Protein AF-A0A524NUH9-F1 (afdb_monomer)

Foldseek 3Di:
DDDDPPDPVVVVVVVVVVVVVVPPPDPPPDDDDDDDDPPPDDPQDPVNVVVVVVVVVVVVLADALLRLLVLLVVLVFADDPVLADDLVCLVVQQDLLSLLLVLLRLLSQLSNCLSNLNLVSNLSSLVSNCSSCVSNVLCVLPDPVLVVQCNVCSNPSVSNNVSSVVSLVSSLVSCVVVVVVVSSVSSRVSNVVSSLSVLVVRDDPVCLPPRPSNVNSD

Solvent-accessible surface area (backbone atoms only — not comparable to full-atom values): 12619 Å² total; per-residue (Å²): 137,86,79,82,81,81,73,55,73,70,57,57,53,51,52,54,56,60,58,54,64,71,71,70,75,72,83,78,74,77,90,74,91,72,94,68,85,83,73,91,80,70,87,72,50,73,66,60,48,48,51,51,53,46,52,49,49,54,60,72,69,49,70,50,56,64,56,46,47,53,47,42,56,74,70,67,50,77,89,60,76,85,72,45,82,62,61,84,50,54,85,74,44,78,49,61,69,49,19,29,25,46,28,15,29,29,51,37,44,23,51,48,28,36,75,66,71,32,47,72,57,24,54,50,25,51,54,40,25,49,53,24,30,48,70,63,75,48,38,84,45,57,50,69,66,58,54,50,50,46,63,74,31,50,90,36,50,71,61,37,54,51,51,52,51,52,45,54,53,45,34,52,50,47,29,52,76,68,74,30,53,69,53,48,51,38,17,50,51,21,17,50,52,41,38,51,52,44,54,62,72,60,53,55,87,92,56,60,82,88,32,71,58,57,67,64,78,98

Secondary structure (DSSP, 8-state):
--------HHHHHHHHHHHHHHTS---------------------HHHHHHHHHHHHHHHHSPPHHHHHHHHHHTTPPP-GGGSPPGGGGGG--SHHHHHHHHHHHHHHHHHHHHTT-HHHHHHHHHHHHHHHHTTT-GGGS-HHHHHHHHHTTT-HHHHHHHHHHHHHHHHHHHHHTT-HHHHHHHHHHHHHHHHHHHHHHS-TT--TT-TTHHHH-

Radius of gyration: 23.31 Å; Cα contacts (8 Å, |Δi|>4): 187; chains: 1; bounding box: 56×53×57 Å

pLDDT: mean 72.98, std 19.59, range [28.62, 98.38]

Mean predicted aligned error: 15.19 Å

Sequence (218 aa):
MNRNVLLPGKFFLLIFVMLGFILAGCNRGTKSKGSGEYEASGTVDAETQEQLNTAKRIFYSLPSPLETAMLIKNAGAEYNETLMNPTTNTSKYITSKSKALNLGIYSTDLSYASLFDQNQATLNYIDAAKQMADGLNILDAIDEATVTRLEEQINNRDAIIDIISETLMNSSSFLKENNMEGTASVILVGGWIEGLYIATNLVDENNLEGSKLVERIV

Structure (mmCIF, N/CA/C/O backbone):
data_AF-A0A524NUH9-F1
#
_entry.id   AF-A0A524NUH9-F1
#
loop_
_atom_site.group_PDB
_atom_site.id
_atom_site.type_symbol
_atom_site.label_atom_id
_atom_site.label_alt_id
_atom_site.label_comp_id
_atom_site.label_asym_id
_atom_site.label_entity_id
_atom_site.label_seq_id
_atom_site.pdbx_PDB_ins_code
_atom_site.Cartn_x
_atom_site.Cartn_y
_atom_site.Cartn_z
_atom_site.occupancy
_atom_site.B_iso_or_equiv
_atom_site.auth_seq_id
_atom_site.auth_comp_id
_atom_site.auth_asym_id
_atom_site.auth_atom_id
_atom_site.pdbx_PDB_model_num
ATOM 1 N N . MET A 1 1 ? -38.207 -37.471 -2.059 1.00 39.38 1 MET A N 1
ATOM 2 C CA . MET A 1 1 ? -39.208 -37.410 -3.147 1.00 39.38 1 MET A CA 1
ATOM 3 C C . MET A 1 1 ? -38.525 -36.785 -4.361 1.00 39.38 1 MET A C 1
ATOM 5 O O . MET A 1 1 ? -38.534 -35.572 -4.503 1.00 39.38 1 MET A O 1
ATOM 9 N N . ASN A 1 2 ? -37.829 -37.596 -5.165 1.00 41.81 2 ASN A N 1
ATOM 10 C CA . ASN A 1 2 ? -37.054 -37.120 -6.317 1.00 41.81 2 ASN A CA 1
ATOM 11 C C . ASN A 1 2 ? -37.988 -36.948 -7.516 1.00 41.81 2 ASN A C 1
ATOM 13 O O . ASN A 1 2 ? -38.482 -37.936 -8.059 1.00 41.81 2 ASN A O 1
ATOM 17 N N . ARG A 1 3 ? -38.250 -35.704 -7.927 1.00 46.34 3 ARG A N 1
ATOM 18 C CA . ARG A 1 3 ? -38.932 -35.424 -9.196 1.00 46.34 3 ARG A CA 1
ATOM 19 C C . ARG A 1 3 ? -37.870 -35.300 -10.280 1.00 46.34 3 ARG A C 1
ATOM 21 O O . ARG A 1 3 ? -37.223 -34.267 -10.403 1.00 46.34 3 ARG A O 1
ATOM 28 N N . ASN A 1 4 ? -37.703 -36.366 -11.056 1.00 48.38 4 ASN A N 1
ATOM 29 C CA . ASN A 1 4 ? -36.957 -36.324 -12.307 1.00 48.38 4 ASN A CA 1
ATOM 30 C C . ASN A 1 4 ? -37.697 -35.390 -13.272 1.00 48.38 4 ASN A C 1
ATOM 32 O O . ASN A 1 4 ? -38.780 -35.720 -13.758 1.00 48.38 4 ASN A O 1
ATOM 36 N N . VAL A 1 5 ? -37.135 -34.208 -13.521 1.00 58.91 5 VAL A N 1
ATOM 37 C CA . VAL A 1 5 ? -37.635 -33.285 -14.541 1.00 58.91 5 VAL A CA 1
ATOM 38 C C . VAL A 1 5 ? -37.110 -33.771 -15.891 1.00 58.91 5 VAL A C 1
ATOM 40 O O . VAL A 1 5 ? -35.983 -33.482 -16.280 1.00 58.91 5 VAL A O 1
ATOM 43 N N . LEU A 1 6 ? -37.923 -34.558 -16.595 1.00 56.12 6 LEU A N 1
ATOM 44 C CA . LEU A 1 6 ? -37.677 -34.928 -17.988 1.00 56.12 6 LEU A CA 1
ATOM 45 C C . LEU A 1 6 ? -37.999 -33.719 -18.874 1.00 56.12 6 LEU A C 1
ATOM 47 O O . LEU A 1 6 ? -39.149 -33.486 -19.241 1.00 56.12 6 LEU A O 1
ATOM 51 N N . LEU A 1 7 ? -36.975 -32.924 -19.185 1.00 60.41 7 LEU A N 1
ATOM 52 C CA . LEU A 1 7 ? -37.074 -31.854 -20.174 1.00 60.41 7 LEU A CA 1
ATOM 53 C C . LEU A 1 7 ? -37.243 -32.472 -21.576 1.00 60.41 7 LEU A C 1
ATOM 55 O O . LEU A 1 7 ? -36.473 -33.362 -21.946 1.00 60.41 7 LEU A O 1
ATOM 59 N N . PRO A 1 8 ? -38.235 -32.038 -22.376 1.00 64.44 8 PRO A N 1
ATOM 60 C CA . PRO A 1 8 ? -38.481 -32.603 -23.699 1.00 64.44 8 PRO A CA 1
ATOM 61 C C . PRO A 1 8 ? -37.291 -32.324 -24.625 1.00 64.44 8 PRO A C 1
ATOM 63 O O . PRO A 1 8 ? -36.698 -31.251 -24.561 1.00 64.44 8 PRO A O 1
ATOM 66 N N . GLY A 1 9 ? -36.968 -33.247 -25.540 1.00 59.97 9 GLY A N 1
ATOM 67 C CA . GLY A 1 9 ? -35.786 -33.150 -26.418 1.00 59.97 9 GLY A CA 1
ATOM 68 C C . GLY A 1 9 ? -35.677 -31.854 -27.242 1.00 59.97 9 GLY A C 1
ATOM 69 O O . GLY A 1 9 ? -34.580 -31.449 -27.616 1.00 59.97 9 GLY A O 1
ATOM 70 N N . LYS A 1 10 ? -36.791 -31.138 -27.451 1.00 57.72 10 LYS A N 1
ATOM 71 C CA . LYS A 1 10 ? -36.810 -29.800 -28.071 1.00 57.72 10 LYS A CA 1
ATOM 72 C C . LYS A 1 10 ? -36.178 -28.710 -27.191 1.00 57.72 10 LYS A C 1
ATOM 74 O O . LYS A 1 10 ? -35.606 -27.764 -27.720 1.00 57.72 10 LYS A O 1
ATOM 79 N N . PHE A 1 11 ? -36.244 -28.850 -25.867 1.00 63.53 11 PHE A N 1
ATOM 80 C CA . PHE A 1 11 ? -35.631 -27.929 -24.906 1.00 63.53 11 PHE A CA 1
ATOM 81 C C . PHE A 1 11 ? -34.109 -28.103 -24.850 1.00 63.53 11 PHE A C 1
ATOM 83 O O . PHE A 1 11 ? -33.374 -27.123 -24.780 1.00 63.53 11 PHE A O 1
ATOM 90 N N . PHE A 1 12 ? -33.630 -29.344 -24.985 1.00 62.34 12 PHE A N 1
ATOM 91 C CA . PHE A 1 12 ? -32.198 -29.632 -25.095 1.00 62.34 12 PHE A CA 1
ATOM 92 C C . PHE A 1 12 ? -31.604 -29.052 -26.389 1.00 62.34 12 PHE A C 1
ATOM 94 O O . PHE A 1 12 ? -30.508 -28.500 -26.381 1.00 62.34 12 PHE A O 1
ATOM 101 N N . LEU A 1 13 ? -32.371 -29.094 -27.485 1.00 64.94 13 LEU A N 1
ATOM 102 C CA . LEU A 1 13 ? -31.983 -28.507 -28.768 1.00 64.94 13 LEU A CA 1
ATOM 103 C C . LEU A 1 13 ? -31.928 -26.967 -28.717 1.00 64.94 13 LEU A C 1
ATOM 105 O O . LEU A 1 13 ? -31.022 -26.371 -29.289 1.00 64.94 13 LEU A O 1
ATOM 109 N N . LEU A 1 14 ? -32.830 -26.323 -27.968 1.00 65.81 14 LEU A N 1
ATOM 110 C CA . LEU A 1 14 ? -32.809 -24.872 -27.729 1.00 65.81 14 LEU A CA 1
ATOM 111 C C . LEU A 1 14 ? -31.612 -24.422 -26.873 1.00 65.81 14 LEU A C 1
ATOM 113 O O . LEU A 1 14 ? -30.983 -23.416 -27.196 1.00 65.81 14 LEU A O 1
ATOM 117 N N . ILE A 1 15 ? -31.250 -25.185 -25.836 1.00 67.75 15 ILE A N 1
ATOM 118 C CA . ILE A 1 15 ? -30.061 -24.905 -25.012 1.00 67.75 15 ILE A CA 1
ATOM 119 C C . ILE A 1 15 ? -28.776 -25.062 -25.837 1.00 67.75 15 ILE A C 1
ATOM 121 O O . ILE A 1 15 ? -27.875 -24.233 -25.729 1.00 67.75 15 ILE A O 1
ATOM 125 N N . PHE A 1 16 ? -28.700 -26.072 -26.708 1.00 66.38 16 PHE A N 1
ATOM 126 C CA . PHE A 1 16 ? -27.520 -26.306 -27.547 1.00 66.38 16 PHE A CA 1
ATOM 127 C C . PHE A 1 16 ? -27.321 -25.211 -28.611 1.00 66.38 16 PHE A C 1
ATOM 129 O O . PHE A 1 16 ? -26.191 -24.815 -28.891 1.00 66.38 16 PHE A O 1
ATOM 136 N N . VAL A 1 17 ? -28.414 -24.661 -29.157 1.00 69.88 17 VAL A N 1
ATOM 137 C CA . VAL A 1 17 ? -28.367 -23.521 -30.091 1.00 69.88 17 VAL A CA 1
ATOM 138 C C . VAL A 1 17 ? -27.974 -22.225 -29.372 1.00 69.88 17 VAL A C 1
ATOM 140 O O . VAL A 1 17 ? -27.179 -21.455 -29.908 1.00 69.88 17 VAL A O 1
ATOM 143 N N . MET A 1 18 ? -28.451 -21.999 -28.142 1.00 63.88 18 MET A N 1
ATOM 144 C CA . MET A 1 18 ? -28.085 -20.815 -27.351 1.00 63.88 18 MET A CA 1
ATOM 145 C C . MET A 1 18 ? -26.612 -20.849 -26.895 1.00 63.88 18 MET A C 1
ATOM 147 O O . MET A 1 18 ? -25.944 -19.816 -26.912 1.00 63.88 18 MET A O 1
ATOM 151 N N . LEU A 1 19 ? -26.067 -22.029 -26.572 1.00 64.69 19 LEU A N 1
ATOM 152 C CA . LEU A 1 19 ? -24.655 -22.194 -26.194 1.00 64.69 19 LEU A CA 1
ATOM 153 C C . LEU A 1 19 ? -23.692 -22.028 -27.389 1.00 64.69 19 LEU A C 1
ATOM 155 O O . LEU A 1 19 ? -22.551 -21.603 -27.210 1.00 64.69 19 LEU A O 1
ATOM 159 N N . GLY A 1 20 ? -24.157 -22.305 -28.614 1.00 62.75 20 GLY A N 1
ATOM 160 C CA . GLY A 1 20 ? -23.378 -22.131 -29.846 1.00 62.75 20 GLY A CA 1
ATOM 161 C C . GLY A 1 20 ? -23.087 -20.669 -30.206 1.00 62.75 20 GLY A C 1
ATOM 162 O O . GLY A 1 20 ? -22.032 -20.379 -30.768 1.00 62.75 20 GLY A O 1
ATOM 163 N N . PHE A 1 21 ? -23.962 -19.731 -29.827 1.00 59.44 21 PHE A N 1
ATOM 164 C CA . PHE A 1 21 ? -23.753 -18.299 -30.085 1.00 59.44 21 PHE A CA 1
ATOM 165 C C . PHE A 1 21 ? -22.684 -17.660 -29.185 1.00 59.44 21 PHE A C 1
ATOM 167 O O . PHE A 1 21 ? -22.093 -16.653 -29.566 1.00 59.44 21 PHE A O 1
ATOM 174 N N . ILE A 1 22 ? -22.374 -18.263 -28.032 1.00 61.12 22 ILE A N 1
ATOM 175 C CA . ILE A 1 22 ? -21.388 -17.727 -27.076 1.00 61.12 22 ILE A CA 1
ATOM 176 C C . ILE A 1 22 ? -19.943 -18.040 -27.525 1.00 61.12 22 ILE A C 1
ATOM 178 O O . ILE A 1 22 ? -19.008 -17.337 -27.151 1.00 61.12 22 ILE A O 1
ATOM 182 N N . LEU A 1 23 ? -19.743 -19.036 -28.399 1.00 53.44 23 LEU A N 1
ATOM 183 C CA . LEU A 1 23 ? -18.414 -19.451 -28.878 1.00 53.44 23 LEU A CA 1
ATOM 184 C C . LEU A 1 23 ? -18.000 -18.836 -30.231 1.00 53.44 23 LEU A C 1
ATOM 186 O O . LEU A 1 23 ? -16.877 -19.058 -30.681 1.00 53.44 23 LEU A O 1
ATOM 190 N N . ALA A 1 24 ? -18.856 -18.026 -30.866 1.00 54.09 24 ALA A N 1
ATOM 191 C CA . ALA A 1 24 ? -18.555 -17.355 -32.139 1.00 54.09 24 ALA A CA 1
ATOM 192 C C . ALA A 1 24 ? -17.918 -15.952 -31.985 1.00 54.09 24 ALA A C 1
ATOM 194 O O . ALA A 1 24 ? -17.649 -15.284 -32.980 1.00 54.09 24 ALA A O 1
ATOM 195 N N . GLY A 1 25 ? -17.635 -15.504 -30.757 1.00 47.56 25 GLY A N 1
ATOM 196 C CA . GLY A 1 25 ? -17.069 -14.180 -30.455 1.00 47.56 25 GLY A CA 1
ATOM 197 C C . GLY A 1 25 ? -15.537 -14.092 -30.434 1.00 47.56 25 GLY A C 1
ATOM 198 O O . GLY A 1 25 ? -14.994 -13.209 -29.778 1.00 47.56 25 GLY A O 1
ATOM 199 N N . CYS A 1 26 ? -14.816 -14.998 -31.100 1.00 48.38 26 CYS A N 1
ATOM 200 C CA . CYS A 1 26 ? -13.355 -14.929 -31.211 1.00 48.38 26 CYS A CA 1
ATOM 201 C C . CYS A 1 26 ? -12.965 -14.276 -32.546 1.00 48.38 26 CYS A C 1
ATOM 203 O O . CYS A 1 26 ? -12.797 -14.951 -33.562 1.00 48.38 26 CYS A O 1
ATOM 205 N N . ASN A 1 27 ? -12.820 -12.947 -32.547 1.00 44.56 27 ASN A N 1
ATOM 206 C CA . ASN A 1 27 ? -12.248 -12.210 -33.673 1.00 44.56 27 ASN A CA 1
ATOM 207 C C . ASN A 1 27 ? -10.742 -12.509 -33.754 1.00 44.56 27 ASN A C 1
ATOM 209 O O . ASN A 1 27 ? -9.914 -11.869 -33.104 1.00 44.56 27 ASN A O 1
ATOM 213 N N . ARG A 1 28 ? -10.380 -13.542 -34.517 1.00 41.06 28 ARG A N 1
ATOM 214 C CA . ARG A 1 28 ? -8.990 -13.916 -34.780 1.00 41.06 28 ARG A CA 1
ATOM 215 C C . ARG A 1 28 ? -8.441 -13.004 -35.879 1.00 41.06 28 ARG A C 1
ATOM 217 O O . ARG A 1 28 ? -8.388 -13.385 -37.044 1.00 41.06 28 ARG A O 1
ATOM 224 N N . GLY A 1 29 ? -8.055 -11.793 -35.481 1.00 38.28 29 GLY A N 1
ATOM 225 C CA . GLY A 1 29 ? -7.324 -10.852 -36.324 1.00 38.28 29 GLY A CA 1
ATOM 226 C C . GLY A 1 29 ? -6.019 -11.471 -36.831 1.00 38.28 29 GLY A C 1
ATOM 227 O O . GLY A 1 29 ? -5.244 -12.067 -36.080 1.00 38.28 29 GLY A O 1
ATOM 228 N N . THR A 1 30 ? -5.822 -11.374 -38.137 1.00 33.91 30 THR A N 1
ATOM 229 C CA . THR A 1 30 ? -4.702 -11.905 -38.911 1.00 33.91 30 THR A CA 1
ATOM 230 C C . THR A 1 30 ? -3.356 -11.469 -38.324 1.00 33.91 30 THR A C 1
ATOM 232 O O . THR A 1 30 ? -3.129 -10.285 -38.085 1.00 33.91 30 THR A O 1
ATOM 235 N N . LYS A 1 31 ? -2.429 -12.417 -38.128 1.00 39.38 31 LYS A N 1
ATOM 236 C CA . LYS A 1 31 ? -1.032 -12.108 -37.786 1.00 39.38 31 LYS A CA 1
ATOM 237 C C . LYS A 1 31 ? -0.384 -11.335 -38.939 1.00 39.38 31 LYS A C 1
ATOM 239 O O . LYS A 1 31 ? -0.006 -11.942 -39.938 1.00 39.38 31 LYS A O 1
ATOM 244 N N . SER A 1 32 ? -0.208 -10.027 -38.772 1.00 29.05 32 SER A N 1
ATOM 245 C CA . SER A 1 32 ? 0.786 -9.254 -39.515 1.00 29.05 32 SER A CA 1
ATOM 246 C C . SER A 1 32 ? 2.103 -9.289 -38.739 1.00 29.05 32 SER A C 1
ATOM 248 O O . SER A 1 32 ? 2.149 -8.943 -37.559 1.00 29.05 32 SER A O 1
ATOM 250 N N . LYS A 1 33 ? 3.171 -9.764 -39.385 1.00 38.38 33 LYS A N 1
ATOM 251 C CA . LYS A 1 33 ? 4.541 -9.543 -38.919 1.00 38.38 33 LYS A CA 1
ATOM 252 C C . LYS A 1 33 ? 4.897 -8.091 -39.234 1.00 38.38 33 LYS A C 1
ATOM 254 O O . LYS A 1 33 ? 4.975 -7.735 -40.403 1.00 38.38 33 LYS A O 1
ATOM 259 N N . GLY A 1 34 ? 5.163 -7.303 -38.202 1.00 28.62 34 GLY A N 1
ATOM 260 C CA . GLY A 1 34 ? 5.719 -5.962 -38.323 1.00 28.62 34 GLY A CA 1
ATOM 261 C C . GLY A 1 34 ? 6.294 -5.532 -36.984 1.00 28.62 34 GLY A C 1
ATOM 262 O O . GLY A 1 34 ? 5.556 -5.152 -36.084 1.00 28.62 34 GLY A O 1
ATOM 263 N N . SER A 1 35 ? 7.610 -5.654 -36.843 1.00 42.09 35 SER A N 1
ATOM 264 C CA . SER A 1 35 ? 8.392 -4.878 -35.888 1.00 42.09 35 SER A CA 1
ATOM 265 C C . SER A 1 35 ? 8.281 -3.407 -36.287 1.00 42.09 35 SER A C 1
ATOM 267 O O . SER A 1 35 ? 8.762 -3.033 -37.356 1.00 42.09 35 SER A O 1
ATOM 269 N N . GLY A 1 36 ? 7.629 -2.604 -35.457 1.00 29.34 36 GLY A N 1
ATOM 270 C CA . GLY A 1 36 ? 7.565 -1.157 -35.594 1.00 29.34 36 GLY A CA 1
ATOM 271 C C . GLY A 1 36 ? 7.436 -0.553 -34.205 1.00 29.34 36 GLY A C 1
ATOM 272 O O . GLY A 1 36 ? 6.590 -0.993 -33.426 1.00 29.34 36 GLY A O 1
ATOM 273 N N . GLU A 1 37 ? 8.319 0.389 -33.891 1.00 32.75 37 GLU A N 1
ATOM 274 C CA . GLU A 1 37 ? 8.156 1.331 -32.788 1.00 32.75 37 GLU A CA 1
ATOM 275 C C . GLU A 1 37 ? 6.737 1.898 -32.802 1.00 32.75 37 GLU A C 1
ATOM 277 O O . GLU A 1 37 ? 6.274 2.430 -33.812 1.00 32.75 37 GLU A O 1
ATOM 282 N N . TYR A 1 38 ? 6.042 1.786 -31.673 1.00 31.30 38 TYR A N 1
ATOM 283 C CA . TYR A 1 38 ? 4.854 2.588 -31.433 1.00 31.30 38 TYR A CA 1
ATOM 284 C C . TYR A 1 38 ? 5.328 3.975 -31.001 1.00 31.30 38 TYR A C 1
ATOM 286 O O . TYR A 1 38 ? 5.420 4.264 -29.810 1.00 31.30 38 TYR A O 1
ATOM 294 N N . GLU A 1 39 ? 5.643 4.836 -31.966 1.00 35.47 39 GLU A N 1
ATOM 295 C CA . GLU A 1 39 ? 5.555 6.270 -31.716 1.00 35.47 39 GLU A CA 1
ATOM 296 C C . GLU A 1 39 ? 4.076 6.603 -31.503 1.00 35.47 39 GLU A C 1
ATOM 298 O O . GLU A 1 39 ? 3.250 6.502 -32.414 1.00 35.47 39 GLU A O 1
ATOM 303 N N . ALA A 1 40 ? 3.728 6.991 -30.278 1.00 41.00 40 ALA A N 1
ATOM 304 C CA . ALA A 1 40 ? 2.451 7.616 -29.978 1.00 41.00 40 ALA A CA 1
ATOM 305 C C . ALA A 1 40 ? 2.431 9.031 -30.582 1.00 41.00 40 ALA A C 1
ATOM 307 O O . ALA A 1 40 ? 2.576 10.031 -29.886 1.00 41.00 40 ALA A O 1
ATOM 308 N N . SER A 1 41 ? 2.260 9.108 -31.899 1.00 48.06 41 SER A N 1
ATOM 309 C CA . SER A 1 41 ? 1.890 10.329 -32.607 1.00 48.06 41 SER A CA 1
ATOM 310 C C . SER A 1 41 ? 0.554 10.085 -33.297 1.00 48.06 41 SER A C 1
ATOM 312 O O . SER A 1 41 ? 0.462 9.655 -34.444 1.00 48.06 41 SER A O 1
ATOM 314 N N . GLY A 1 42 ? -0.511 10.304 -32.534 1.00 40.03 42 GLY A N 1
ATOM 315 C CA . GLY A 1 42 ? -1.880 10.358 -33.017 1.00 40.03 42 GLY A CA 1
ATOM 316 C C . GLY A 1 42 ? -2.613 11.375 -32.164 1.00 40.03 42 GLY A C 1
ATOM 317 O O . GLY A 1 42 ? -2.608 11.269 -30.939 1.00 40.03 42 GLY A O 1
ATOM 318 N N . THR A 1 43 ? -3.189 12.397 -32.792 1.00 50.72 43 THR A N 1
ATOM 319 C CA . THR A 1 43 ? -4.046 13.364 -32.106 1.00 50.72 43 THR A CA 1
ATOM 320 C C . THR A 1 43 ? -5.173 12.601 -31.422 1.00 50.72 43 THR A C 1
ATOM 322 O O . THR A 1 43 ? -6.000 11.994 -32.102 1.00 50.72 43 THR A O 1
ATOM 325 N N . VAL A 1 44 ? -5.168 12.606 -30.089 1.00 51.53 44 VAL A N 1
ATOM 326 C CA . VAL A 1 44 ? -6.257 12.078 -29.267 1.00 51.53 44 VAL A CA 1
ATOM 327 C C . VAL A 1 44 ? -7.525 12.817 -29.689 1.00 51.53 44 VAL A C 1
ATOM 329 O O . VAL A 1 44 ? -7.540 14.050 -29.714 1.00 51.53 44 VAL A O 1
ATOM 332 N N . ASP A 1 45 ? -8.553 12.085 -30.114 1.00 70.88 45 ASP A N 1
ATOM 333 C CA . ASP A 1 45 ? -9.812 12.707 -30.508 1.00 70.88 45 ASP A CA 1
ATOM 334 C C . ASP A 1 45 ? -10.436 13.450 -29.309 1.00 70.88 45 ASP A C 1
ATOM 336 O O . ASP A 1 45 ? -10.139 13.170 -28.143 1.00 70.88 45 ASP A O 1
ATOM 340 N N . ALA A 1 46 ? -11.275 14.446 -29.595 1.00 64.56 46 ALA A N 1
ATOM 341 C CA . ALA A 1 46 ? -11.824 15.325 -28.566 1.00 64.56 46 ALA A CA 1
ATOM 342 C C . ALA A 1 46 ? -12.645 14.570 -27.501 1.00 64.56 46 ALA A C 1
ATOM 344 O O . ALA A 1 46 ? -12.658 14.991 -26.346 1.00 64.56 46 ALA A O 1
ATOM 345 N N . GLU A 1 47 ? -13.267 13.446 -27.865 1.00 61.66 47 GLU A N 1
ATOM 346 C CA . GLU A 1 47 ? -14.081 12.615 -26.974 1.00 61.66 47 GLU A CA 1
ATOM 347 C C . GLU A 1 47 ? -13.190 11.822 -26.006 1.00 61.66 47 GLU A C 1
ATOM 349 O O . GLU A 1 47 ? -13.401 11.844 -24.793 1.00 61.66 47 GLU A O 1
ATOM 354 N N . THR A 1 48 ? -12.111 11.220 -26.506 1.00 58.00 48 THR A N 1
ATOM 355 C CA . THR A 1 48 ? -11.093 10.540 -25.696 1.00 58.00 48 THR A CA 1
ATOM 356 C C . THR A 1 48 ? -10.354 11.531 -24.786 1.00 58.00 48 THR A C 1
ATOM 358 O O . THR A 1 48 ? -10.079 11.234 -23.620 1.00 58.00 48 THR A O 1
ATOM 361 N N . GLN A 1 49 ? -10.077 12.749 -25.263 1.00 50.81 49 GLN A N 1
ATOM 362 C CA . GLN A 1 49 ? -9.464 13.813 -24.461 1.00 50.81 49 GLN A CA 1
ATOM 363 C C . GLN A 1 49 ? -10.404 14.287 -23.335 1.00 50.81 49 GLN A C 1
ATOM 365 O O . GLN A 1 49 ? -9.956 14.530 -22.210 1.00 50.81 49 GLN A O 1
ATOM 370 N N . GLU A 1 50 ? -11.705 14.393 -23.608 1.00 57.75 50 GLU A N 1
ATOM 371 C CA . GLU A 1 50 ? -12.734 14.734 -22.622 1.00 57.75 50 GLU A CA 1
ATOM 372 C C . GLU A 1 50 ? -12.914 13.628 -21.574 1.00 57.75 50 GLU A C 1
ATOM 374 O O . GLU A 1 50 ? -12.979 13.922 -20.375 1.00 57.75 50 GLU A O 1
ATOM 379 N N . GLN A 1 51 ? -12.907 12.359 -21.990 1.00 45.00 51 GLN A N 1
ATOM 380 C CA . GLN A 1 51 ? -12.941 11.205 -21.087 1.00 45.00 51 GLN A CA 1
ATOM 381 C C . GLN A 1 51 ? -11.707 11.165 -20.177 1.00 45.00 51 GLN A C 1
ATOM 383 O O . GLN A 1 51 ? -11.848 11.002 -18.964 1.00 45.00 51 GLN A O 1
ATOM 388 N N . LEU A 1 52 ? -10.508 11.414 -20.714 1.00 44.41 52 LEU A N 1
ATOM 389 C CA . LEU A 1 52 ? -9.274 11.510 -19.924 1.00 44.41 52 LEU A CA 1
ATOM 390 C C . LEU A 1 52 ? -9.299 12.693 -18.947 1.00 44.41 52 LEU A C 1
ATOM 392 O O . LEU A 1 52 ? -8.862 12.562 -17.805 1.00 44.41 52 LEU A O 1
ATOM 396 N N . ASN A 1 53 ? -9.825 13.848 -19.358 1.00 45.41 53 ASN A N 1
ATOM 397 C CA . ASN A 1 53 ? -9.957 15.022 -18.489 1.00 45.41 53 ASN A CA 1
ATOM 398 C C . ASN A 1 53 ? -11.029 14.833 -17.404 1.00 45.41 53 ASN A C 1
ATOM 400 O O . ASN A 1 53 ? -10.912 15.381 -16.307 1.00 45.41 53 ASN A O 1
ATOM 404 N N . THR A 1 54 ? -12.067 14.051 -17.688 1.00 42.25 54 THR A N 1
ATOM 405 C CA . THR A 1 54 ? -13.100 13.669 -16.719 1.00 42.25 54 THR A CA 1
ATOM 406 C C . THR A 1 54 ? -12.561 12.648 -15.728 1.00 42.25 54 THR A C 1
ATOM 408 O O . THR A 1 54 ? -12.701 12.859 -14.528 1.00 42.25 54 THR A O 1
ATOM 411 N N . ALA A 1 55 ? -11.834 11.631 -16.197 1.00 37.72 55 ALA A N 1
ATOM 412 C CA . ALA A 1 55 ? -11.114 10.697 -15.338 1.00 37.72 55 ALA A CA 1
ATOM 413 C C . ALA A 1 55 ? -10.113 11.427 -14.431 1.00 37.72 55 ALA A C 1
ATOM 415 O O . ALA A 1 55 ? -10.095 11.177 -13.233 1.00 37.72 55 ALA A O 1
ATOM 416 N N . LYS A 1 56 ? -9.357 12.400 -14.962 1.00 33.91 56 LYS A N 1
ATOM 417 C CA . LYS A 1 56 ? -8.471 13.270 -14.168 1.00 33.91 56 LYS A CA 1
ATOM 418 C C . LYS A 1 56 ? -9.232 14.092 -13.130 1.00 33.91 56 LYS A C 1
ATOM 420 O O . LYS A 1 56 ? -8.778 14.184 -12.000 1.00 33.91 56 LYS A O 1
ATOM 425 N N . ARG A 1 57 ? -10.376 14.692 -13.479 1.00 37.16 57 ARG A N 1
ATOM 426 C CA . ARG A 1 57 ? -11.190 15.452 -12.513 1.00 37.16 57 ARG A CA 1
ATOM 427 C C . ARG A 1 57 ? -11.726 14.571 -11.396 1.00 37.16 57 ARG A C 1
ATOM 429 O O . ARG A 1 57 ? -11.565 14.959 -10.250 1.00 37.16 57 ARG A O 1
ATOM 436 N N . ILE A 1 58 ? -12.287 13.408 -11.733 1.00 41.19 58 ILE A N 1
ATOM 437 C CA . ILE A 1 58 ? -12.733 12.405 -10.758 1.00 41.19 58 ILE A CA 1
ATOM 438 C C . ILE A 1 58 ? -11.553 12.043 -9.854 1.00 41.19 58 ILE A C 1
ATOM 440 O O . ILE A 1 58 ? -11.642 12.189 -8.641 1.00 41.19 58 ILE A O 1
ATOM 444 N N . PHE A 1 59 ? -10.413 11.709 -10.457 1.00 36.69 59 PHE A N 1
ATOM 445 C CA . PHE A 1 59 ? -9.177 11.358 -9.771 1.00 36.69 59 PHE A CA 1
ATOM 446 C C . PHE A 1 59 ? -8.667 12.443 -8.801 1.00 36.69 59 PHE A C 1
AT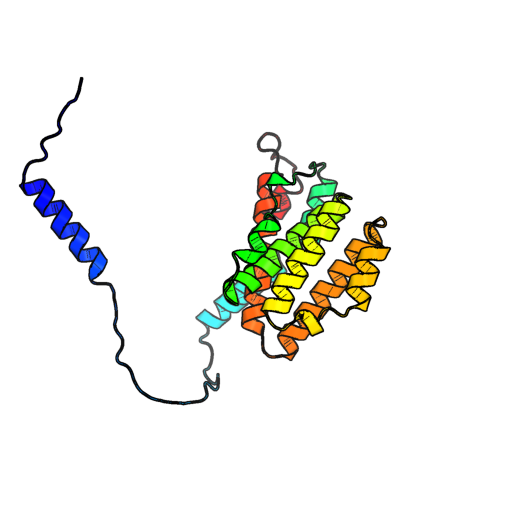OM 448 O O . PHE A 1 59 ? -8.277 12.122 -7.685 1.00 36.69 59 PHE A O 1
ATOM 455 N N . TYR A 1 60 ? -8.719 13.724 -9.182 1.00 36.16 60 TYR A N 1
ATOM 456 C CA . TYR A 1 60 ? -8.318 14.852 -8.325 1.00 36.16 60 TYR A CA 1
ATOM 457 C C . TYR A 1 60 ? -9.387 15.293 -7.312 1.00 36.16 60 TYR A C 1
ATOM 459 O O . TYR A 1 60 ? -9.075 16.066 -6.409 1.00 36.16 60 TYR A O 1
ATOM 467 N N . SER A 1 61 ? -10.639 14.856 -7.463 1.00 39.28 61 SER A N 1
ATOM 468 C CA . SER A 1 61 ? -11.725 15.149 -6.514 1.00 39.28 61 SER A CA 1
ATOM 469 C C . SER A 1 61 ? -11.842 14.134 -5.378 1.00 39.28 61 SER A C 1
ATOM 471 O O . SER A 1 61 ? -12.583 14.371 -4.427 1.00 39.28 61 SER A O 1
ATOM 473 N N . LEU A 1 62 ? -11.120 13.020 -5.470 1.00 48.75 62 LEU A N 1
ATOM 474 C CA . LEU A 1 62 ? -11.163 11.962 -4.474 1.00 48.75 62 LEU A CA 1
ATOM 475 C C . LEU A 1 62 ? -10.139 12.242 -3.373 1.00 48.75 62 LEU A C 1
ATOM 477 O O . LEU A 1 62 ? -8.991 12.558 -3.695 1.00 48.75 62 LEU A O 1
ATOM 481 N N . PRO A 1 63 ? -10.518 12.123 -2.087 1.00 47.56 63 PRO A N 1
ATOM 482 C CA . PRO A 1 63 ? -9.540 12.159 -1.012 1.00 47.56 63 PRO A CA 1
ATOM 483 C C . PRO A 1 63 ? -8.514 11.047 -1.242 1.00 47.56 63 PRO A C 1
ATOM 485 O O . PRO A 1 63 ? -8.863 9.931 -1.639 1.00 47.56 63 PRO A O 1
ATOM 488 N N . SER A 1 64 ? -7.239 11.345 -1.007 1.00 56.38 64 SER A N 1
ATOM 489 C CA . SER A 1 64 ? -6.189 10.328 -1.089 1.00 56.38 64 SER A CA 1
ATOM 490 C C . SER A 1 64 ? -6.513 9.142 -0.159 1.00 56.38 64 SER A C 1
ATOM 492 O O . SER A 1 64 ? -7.229 9.314 0.836 1.00 56.38 64 SER A O 1
ATOM 494 N N . PRO A 1 65 ? -5.998 7.927 -0.429 1.00 52.19 65 PRO A N 1
ATOM 495 C CA . PRO A 1 65 ? -6.199 6.777 0.459 1.00 52.19 65 PRO A CA 1
ATOM 496 C C . PRO A 1 65 ? -5.832 7.082 1.921 1.00 52.19 65 PRO A C 1
ATOM 498 O O . PRO A 1 65 ? -6.534 6.667 2.841 1.00 52.19 65 PRO A O 1
ATOM 501 N N . LEU A 1 66 ? -4.802 7.909 2.129 1.00 52.84 66 LEU A N 1
ATOM 502 C CA . LEU A 1 66 ? -4.405 8.397 3.446 1.00 52.84 66 LEU A CA 1
ATOM 503 C C . LEU A 1 66 ? -5.435 9.355 4.069 1.00 52.84 66 LEU A C 1
ATOM 505 O O . LEU A 1 66 ? -5.805 9.181 5.227 1.00 52.84 66 LEU A O 1
ATOM 509 N N . GLU A 1 67 ? -5.929 10.348 3.324 1.00 55.44 67 GLU A N 1
ATOM 510 C CA . GLU A 1 67 ? -6.977 11.262 3.808 1.00 55.44 67 GLU A CA 1
ATOM 511 C C . GLU A 1 67 ? -8.269 10.522 4.149 1.00 55.44 67 GLU A C 1
ATOM 513 O O . GLU A 1 67 ? -8.897 10.807 5.169 1.00 55.44 67 GLU A O 1
ATOM 518 N N . THR A 1 68 ? -8.635 9.535 3.335 1.00 58.53 68 THR A N 1
ATOM 519 C CA . THR A 1 68 ? -9.793 8.671 3.582 1.00 58.53 68 THR A CA 1
ATOM 520 C C . THR A 1 68 ? -9.608 7.895 4.882 1.00 58.53 68 THR A C 1
ATOM 522 O O . THR A 1 68 ? -10.483 7.903 5.745 1.00 58.53 68 THR A O 1
ATOM 525 N N . ALA A 1 69 ? -8.435 7.303 5.091 1.00 54.84 69 ALA A N 1
ATOM 526 C CA . ALA A 1 69 ? -8.146 6.545 6.297 1.00 54.84 69 ALA A CA 1
ATOM 527 C C . ALA A 1 69 ? -8.043 7.430 7.565 1.00 54.84 69 ALA A C 1
ATOM 529 O O . ALA A 1 69 ? -8.488 7.020 8.640 1.00 54.84 69 ALA A O 1
ATOM 530 N N . MET A 1 70 ? -7.579 8.682 7.456 1.00 59.12 70 MET A N 1
ATOM 531 C CA . MET A 1 70 ? -7.661 9.661 8.554 1.00 59.12 70 MET A CA 1
ATOM 532 C C . MET A 1 70 ? -9.110 10.021 8.909 1.00 59.12 70 MET A C 1
ATOM 534 O O . MET A 1 70 ? -9.451 10.145 10.087 1.00 59.12 70 MET A O 1
ATOM 538 N N . LEU A 1 71 ? -9.981 10.178 7.910 1.00 61.50 71 LEU A N 1
ATOM 539 C CA . LEU A 1 71 ? -11.408 10.426 8.134 1.00 61.50 71 LEU A CA 1
ATOM 540 C C . LEU A 1 71 ? -12.092 9.228 8.804 1.00 61.50 71 LEU A C 1
ATOM 542 O O . LEU A 1 71 ? -12.933 9.436 9.675 1.00 61.50 71 LEU A O 1
ATOM 546 N N . ILE A 1 72 ? -11.685 8.003 8.455 1.00 59.44 72 ILE A N 1
ATOM 547 C CA . ILE A 1 72 ? -12.177 6.746 9.045 1.00 59.44 72 ILE A CA 1
ATOM 548 C C . ILE A 1 72 ? -11.864 6.690 10.537 1.00 59.44 72 ILE A C 1
ATOM 550 O O . ILE A 1 72 ? -12.771 6.492 11.348 1.00 59.44 72 ILE A O 1
ATOM 554 N N . LYS A 1 73 ? -10.613 6.964 10.920 1.00 61.56 73 LYS A N 1
ATOM 555 C CA . LYS A 1 73 ? -10.226 7.038 12.335 1.00 61.56 73 LYS A CA 1
ATOM 556 C C . LYS A 1 73 ? -11.008 8.124 13.080 1.00 61.56 73 LYS A C 1
ATOM 558 O O . LYS A 1 73 ? -11.513 7.894 14.175 1.00 61.56 73 LYS A O 1
ATOM 563 N N . ASN A 1 74 ? -11.158 9.299 12.470 1.00 63.00 74 ASN A N 1
ATOM 564 C CA . ASN A 1 74 ? -11.865 10.431 13.076 1.00 63.00 74 ASN A CA 1
ATOM 565 C C . ASN A 1 74 ? -13.386 10.223 13.191 1.00 63.00 74 ASN A C 1
ATOM 567 O O . ASN A 1 74 ? -14.029 10.910 13.984 1.00 63.00 74 ASN A O 1
ATOM 571 N N . ALA A 1 75 ? -13.960 9.299 12.417 1.00 62.03 75 ALA A N 1
ATOM 572 C CA . ALA A 1 75 ? -15.362 8.898 12.505 1.00 62.03 75 ALA A CA 1
ATOM 573 C C . ALA A 1 75 ? -15.627 7.861 13.614 1.00 62.03 75 ALA A C 1
ATOM 575 O O . ALA A 1 75 ? -16.781 7.511 13.846 1.00 62.03 75 ALA A O 1
ATOM 576 N N . GLY A 1 76 ? -14.586 7.398 14.319 1.00 61.84 76 GLY A N 1
ATOM 577 C CA . GLY A 1 76 ? -14.708 6.425 15.405 1.00 61.84 76 GLY A CA 1
ATOM 578 C C . GLY A 1 76 ? -14.817 4.973 14.939 1.00 61.84 76 GLY A C 1
ATOM 579 O O . GLY A 1 76 ? -15.212 4.125 15.732 1.00 61.84 76 GLY A O 1
ATOM 580 N N . ALA A 1 77 ? -14.476 4.681 13.679 1.00 71.12 77 ALA A N 1
ATOM 581 C CA . ALA A 1 77 ? -14.389 3.307 13.198 1.00 71.12 77 ALA A CA 1
ATOM 582 C C . ALA A 1 77 ? -13.312 2.535 13.975 1.00 71.12 77 ALA A C 1
ATOM 584 O O . ALA A 1 77 ? -12.271 3.095 14.317 1.00 71.12 77 ALA A O 1
ATOM 585 N N . GLU A 1 78 ? -13.550 1.251 14.235 1.00 80.69 78 GLU A N 1
ATOM 586 C CA . GLU A 1 78 ? -12.560 0.356 14.839 1.00 80.69 78 GLU A CA 1
ATOM 587 C C . GLU A 1 78 ? -11.702 -0.319 13.760 1.00 80.69 78 GLU A C 1
ATOM 589 O O . GLU A 1 78 ? -12.116 -0.486 12.610 1.00 80.69 78 GLU A O 1
ATOM 594 N N . TYR A 1 79 ? -10.481 -0.707 14.132 1.00 86.00 79 TYR A N 1
ATOM 595 C CA . TYR A 1 79 ? -9.603 -1.460 13.244 1.00 86.00 79 TYR A CA 1
ATOM 596 C C . TYR A 1 79 ? -10.172 -2.855 12.973 1.00 86.00 79 TYR A C 1
ATOM 598 O O . TYR A 1 79 ? -10.515 -3.577 13.910 1.00 86.00 79 TYR A O 1
ATOM 606 N N . ASN A 1 80 ? -10.210 -3.259 11.704 1.00 89.75 80 ASN A N 1
ATOM 607 C CA . ASN A 1 80 ? -10.637 -4.593 11.309 1.00 89.75 80 ASN A CA 1
ATOM 608 C C . ASN A 1 80 ? -9.660 -5.213 10.301 1.00 89.75 80 ASN A C 1
ATOM 610 O O . ASN A 1 80 ? -9.703 -4.924 9.107 1.00 89.75 80 ASN A O 1
ATOM 614 N N . GLU A 1 81 ? -8.816 -6.128 10.780 1.00 91.81 81 GLU A N 1
ATOM 615 C CA . GLU A 1 81 ? -7.839 -6.850 9.953 1.00 91.81 81 GLU A CA 1
ATOM 616 C C . GLU A 1 81 ? -8.476 -7.724 8.861 1.00 91.81 81 GLU A C 1
ATOM 618 O O . GLU A 1 81 ? -7.839 -8.019 7.853 1.00 91.81 81 GLU A O 1
ATOM 623 N N . THR A 1 82 ? -9.738 -8.138 9.030 1.00 94.25 82 THR A N 1
ATOM 624 C CA . THR A 1 82 ? -10.425 -9.013 8.063 1.00 94.25 82 THR A CA 1
ATOM 625 C C . THR A 1 82 ? -10.803 -8.287 6.773 1.00 94.25 82 THR A C 1
ATOM 627 O O . THR A 1 82 ? -11.087 -8.938 5.767 1.00 94.25 82 THR A O 1
ATOM 630 N N . LEU A 1 83 ? -10.780 -6.951 6.795 1.00 92.06 83 LEU A N 1
ATOM 631 C CA . LEU A 1 83 ? -10.993 -6.100 5.627 1.00 92.06 83 LEU A CA 1
ATOM 632 C C . LEU A 1 83 ? -9.726 -5.904 4.795 1.00 92.06 83 LEU A C 1
ATOM 634 O O . LEU A 1 83 ? -9.785 -5.218 3.790 1.00 92.06 83 LEU A O 1
ATOM 638 N N . MET A 1 84 ? -8.594 -6.464 5.205 1.00 95.25 84 MET A N 1
ATOM 639 C CA . MET A 1 84 ? -7.320 -6.227 4.539 1.00 95.25 84 MET A CA 1
ATOM 640 C C . MET A 1 84 ? -6.929 -7.419 3.670 1.00 95.25 84 MET A C 1
ATOM 642 O O . MET A 1 84 ? -7.298 -8.564 3.960 1.00 95.25 84 MET A O 1
ATOM 646 N N . ASN A 1 85 ? -6.132 -7.190 2.628 1.00 97.81 85 ASN A N 1
ATOM 647 C CA . ASN A 1 85 ? -5.619 -8.272 1.792 1.00 97.81 85 ASN A CA 1
ATOM 648 C C . ASN A 1 85 ? -4.571 -9.087 2.569 1.00 97.81 85 ASN A C 1
ATOM 650 O O . ASN A 1 85 ? -3.514 -8.560 2.905 1.00 97.81 85 ASN A O 1
ATOM 654 N N . PRO A 1 86 ? -4.763 -10.397 2.811 1.00 98.19 86 PRO A N 1
ATOM 655 C CA . PRO A 1 86 ? -3.774 -11.181 3.542 1.00 98.19 86 PRO A CA 1
ATOM 656 C C . PRO A 1 86 ? -2.383 -11.112 2.899 1.00 98.19 86 PRO A C 1
ATOM 658 O O . PRO A 1 86 ? -2.216 -11.387 1.707 1.00 98.19 86 PRO A O 1
ATOM 661 N N . THR A 1 87 ? -1.349 -10.821 3.690 1.00 97.94 87 THR A N 1
ATOM 662 C CA . THR A 1 87 ? 0.044 -10.758 3.200 1.00 97.94 87 THR A CA 1
ATOM 663 C C . THR A 1 87 ? 0.546 -12.107 2.680 1.00 97.94 87 THR A C 1
ATOM 665 O O . THR A 1 87 ? 1.413 -12.168 1.816 1.00 97.94 87 THR A O 1
ATOM 668 N N . THR A 1 88 ? -0.065 -13.216 3.102 1.00 97.69 88 THR A N 1
ATOM 669 C CA . THR A 1 88 ? 0.198 -14.555 2.548 1.00 97.69 88 THR A CA 1
ATOM 670 C C . THR A 1 88 ? -0.198 -14.692 1.070 1.00 97.69 88 THR A C 1
ATOM 672 O O . THR A 1 88 ? 0.250 -15.624 0.393 1.00 97.69 88 THR A O 1
ATOM 675 N N . ASN A 1 89 ? -1.001 -13.765 0.533 1.00 98.38 89 ASN A N 1
ATOM 676 C CA . ASN A 1 89 ? -1.367 -13.734 -0.879 1.00 98.38 89 ASN A CA 1
ATOM 677 C C . ASN A 1 89 ? -0.254 -13.207 -1.796 1.00 98.38 89 ASN A C 1
ATOM 679 O O . ASN A 1 89 ? -0.391 -13.390 -3.004 1.00 98.38 89 ASN A O 1
ATOM 683 N N . THR A 1 90 ? 0.844 -12.627 -1.290 1.00 97.81 90 THR A N 1
ATOM 684 C CA . THR A 1 90 ? 1.918 -12.061 -2.138 1.00 97.81 90 THR A CA 1
ATOM 685 C C . THR A 1 90 ? 2.420 -13.062 -3.181 1.00 97.81 90 THR A C 1
ATOM 687 O O . THR A 1 90 ? 2.540 -12.738 -4.361 1.00 97.81 90 THR A O 1
ATOM 690 N N . SER A 1 91 ? 2.599 -14.322 -2.774 1.00 96.94 91 SER A N 1
ATOM 691 C CA . SER A 1 91 ? 3.018 -15.435 -3.639 1.00 96.94 91 SER A CA 1
ATOM 692 C C . SER A 1 91 ? 2.039 -15.773 -4.774 1.00 96.94 91 SER A C 1
ATOM 694 O O . SER A 1 91 ? 2.425 -16.415 -5.749 1.00 96.94 91 SER A O 1
ATOM 696 N N . LYS A 1 92 ? 0.775 -15.341 -4.680 1.00 97.94 92 LYS A N 1
ATOM 697 C CA . LYS A 1 92 ? -0.257 -15.553 -5.707 1.00 97.94 92 LYS A CA 1
ATOM 698 C C . LYS A 1 92 ? -0.178 -14.512 -6.829 1.00 97.94 92 LYS A C 1
ATOM 700 O O . LYS A 1 92 ? -0.728 -14.737 -7.909 1.00 97.94 92 LYS A O 1
ATOM 705 N N . TYR A 1 93 ? 0.501 -13.385 -6.611 1.00 97.81 93 TYR A N 1
ATOM 706 C CA . TYR A 1 93 ? 0.578 -12.281 -7.568 1.00 97.81 93 TYR A CA 1
ATOM 707 C C . TYR A 1 93 ? 1.824 -12.399 -8.450 1.00 97.81 93 TYR A C 1
ATOM 709 O O . TYR A 1 93 ? 2.894 -11.874 -8.158 1.0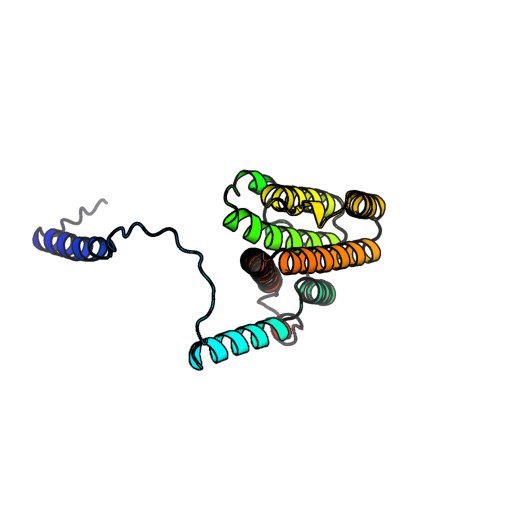0 97.81 93 TYR A O 1
ATOM 717 N N . ILE A 1 94 ? 1.674 -13.097 -9.577 1.00 96.19 94 ILE A N 1
ATOM 718 C CA . ILE A 1 94 ? 2.812 -13.466 -10.434 1.00 96.19 94 ILE A CA 1
ATOM 719 C C . ILE A 1 94 ? 3.092 -12.438 -11.537 1.00 96.19 94 ILE A C 1
ATOM 721 O O . ILE A 1 94 ? 4.245 -12.117 -11.817 1.00 96.19 94 ILE A O 1
ATOM 725 N N . THR A 1 95 ? 2.050 -11.918 -12.184 1.00 97.38 95 THR A N 1
ATOM 726 C CA . THR A 1 95 ? 2.194 -11.023 -13.346 1.00 97.38 95 THR A CA 1
ATOM 727 C C . THR A 1 95 ? 2.502 -9.588 -12.925 1.00 97.38 95 THR A C 1
ATOM 729 O O . THR A 1 95 ? 2.048 -9.151 -11.869 1.00 97.38 95 THR A O 1
ATOM 732 N N . SER A 1 96 ? 3.170 -8.807 -13.780 1.00 95.62 96 SER A N 1
ATOM 733 C CA . SER A 1 96 ? 3.411 -7.379 -13.516 1.00 95.62 96 SER A CA 1
ATOM 734 C C . SER A 1 96 ? 2.110 -6.620 -13.251 1.00 95.62 96 SER A C 1
ATOM 736 O O . SER A 1 96 ? 2.037 -5.836 -12.317 1.00 95.62 96 SER A O 1
ATOM 738 N N . LYS A 1 97 ? 1.033 -6.919 -13.991 1.00 96.19 97 LYS A N 1
ATOM 739 C CA . LYS A 1 97 ? -0.279 -6.304 -13.747 1.00 96.19 97 LYS A CA 1
ATOM 740 C C . LYS A 1 97 ? -0.829 -6.643 -12.358 1.00 96.19 97 LYS A C 1
ATOM 742 O O . LYS A 1 97 ? -1.287 -5.747 -11.659 1.00 96.19 97 LYS A O 1
ATOM 747 N N . SER A 1 98 ? -0.793 -7.917 -11.953 1.00 98.00 98 SER A N 1
ATOM 748 C CA . SER A 1 98 ? -1.273 -8.321 -10.623 1.00 98.00 98 SER A CA 1
ATOM 749 C C . SER A 1 98 ? -0.409 -7.752 -9.503 1.00 98.00 98 SER A C 1
ATOM 751 O O . SER A 1 98 ? -0.959 -7.360 -8.483 1.00 98.00 98 SER A O 1
ATOM 753 N N . LYS A 1 99 ? 0.912 -7.665 -9.691 1.00 97.88 99 LYS A N 1
ATOM 754 C CA . LYS A 1 99 ? 1.816 -7.057 -8.708 1.00 97.88 99 LYS A CA 1
ATOM 755 C C . LYS A 1 99 ? 1.592 -5.557 -8.5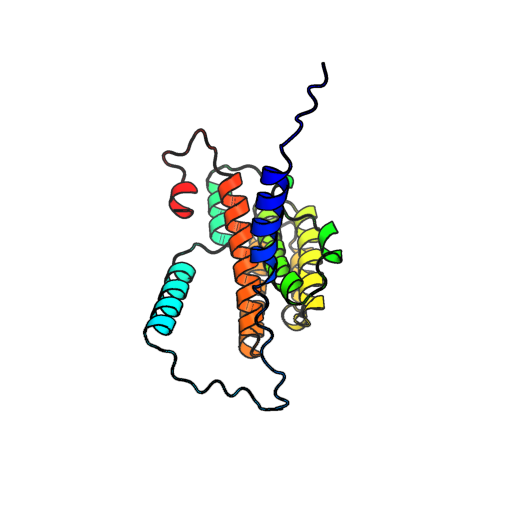85 1.00 97.88 99 LYS A C 1
ATOM 757 O O . LYS A 1 99 ? 1.493 -5.070 -7.475 1.00 97.88 99 LYS A O 1
ATOM 762 N N . ALA A 1 100 ? 1.438 -4.847 -9.702 1.00 96.06 100 ALA A N 1
ATOM 763 C CA . ALA A 1 100 ? 1.120 -3.422 -9.709 1.00 96.06 100 ALA A CA 1
ATOM 764 C C . ALA A 1 100 ? -0.190 -3.152 -8.963 1.00 96.06 100 ALA A C 1
ATOM 766 O O . ALA A 1 100 ? -0.220 -2.339 -8.047 1.00 96.06 100 ALA A O 1
ATOM 767 N N . LEU A 1 101 ? -1.249 -3.897 -9.288 1.00 97.75 101 LEU A N 1
ATOM 768 C CA . LEU A 1 101 ? -2.542 -3.734 -8.627 1.00 97.75 101 LEU A CA 1
ATOM 769 C C . LEU A 1 101 ? -2.429 -3.994 -7.117 1.00 97.75 101 LEU A C 1
ATOM 771 O O . LEU A 1 101 ? -2.924 -3.208 -6.316 1.00 97.75 101 LEU A O 1
ATOM 775 N N . ASN A 1 102 ? -1.741 -5.071 -6.731 1.00 98.25 102 ASN A N 1
ATOM 776 C CA . ASN A 1 102 ? -1.602 -5.437 -5.324 1.00 98.25 102 ASN A CA 1
ATOM 777 C C . ASN A 1 102 ? -0.577 -4.600 -4.563 1.00 98.25 102 ASN A C 1
ATOM 779 O O . ASN A 1 102 ? -0.685 -4.514 -3.350 1.00 98.25 102 ASN A O 1
ATOM 783 N N . LEU A 1 103 ? 0.366 -3.942 -5.237 1.00 95.56 103 LEU A N 1
ATOM 784 C CA . LEU A 1 103 ? 1.200 -2.925 -4.609 1.00 95.56 103 LEU A CA 1
ATOM 785 C C . LEU A 1 103 ? 0.320 -1.775 -4.113 1.00 95.56 103 LEU A C 1
ATOM 787 O O . LEU A 1 103 ? 0.434 -1.398 -2.959 1.00 95.56 103 LEU A O 1
ATOM 791 N N . GLY A 1 104 ? -0.620 -1.296 -4.933 1.00 91.50 104 GLY A N 1
ATOM 792 C CA . GLY A 1 104 ? -1.590 -0.284 -4.507 1.00 91.50 104 GLY A CA 1
ATOM 793 C C . GLY A 1 104 ? -2.459 -0.721 -3.326 1.00 91.50 104 GLY A C 1
ATOM 794 O O . GLY A 1 104 ? -2.626 0.034 -2.367 1.00 91.50 104 GLY A O 1
ATOM 795 N N . ILE A 1 105 ? -2.975 -1.953 -3.386 1.00 96.38 105 ILE A N 1
ATOM 796 C CA . ILE A 1 105 ? -3.764 -2.565 -2.305 1.00 96.38 105 ILE A CA 1
ATOM 797 C C . ILE A 1 105 ? -2.934 -2.630 -1.016 1.00 96.38 105 ILE A C 1
ATOM 799 O O . ILE A 1 105 ? -3.312 -2.037 -0.011 1.00 96.38 105 ILE A O 1
ATOM 803 N N . TYR A 1 106 ? -1.748 -3.243 -1.063 1.00 95.88 106 TYR A N 1
ATOM 804 C CA . TYR A 1 106 ? -0.884 -3.382 0.109 1.00 95.88 106 TYR A CA 1
ATOM 805 C C . TYR A 1 106 ? -0.365 -2.047 0.646 1.00 95.88 106 TYR A C 1
ATOM 807 O O . TYR A 1 106 ? -0.176 -1.922 1.851 1.00 95.88 106 TYR A O 1
ATOM 815 N N . SER A 1 107 ? -0.168 -1.034 -0.200 1.00 90.62 107 SER A N 1
ATOM 816 C CA . SER A 1 107 ? 0.131 0.328 0.255 1.00 90.62 107 SER A CA 1
ATOM 817 C C . SER A 1 107 ? -1.028 0.944 1.038 1.00 90.62 107 SER A C 1
ATOM 819 O O . SER A 1 107 ? -0.796 1.656 2.011 1.00 90.62 107 SER A O 1
ATOM 821 N N . THR A 1 108 ? -2.269 0.656 0.647 1.00 89.44 108 THR A N 1
ATOM 822 C CA . THR A 1 108 ? -3.462 1.147 1.352 1.00 89.44 108 THR A CA 1
ATOM 823 C C . THR A 1 108 ? -3.660 0.417 2.674 1.00 89.44 108 THR A C 1
ATOM 825 O O . THR A 1 108 ? -3.853 1.060 3.704 1.00 89.44 108 THR A O 1
ATOM 828 N N . ASP A 1 109 ? -3.510 -0.906 2.666 1.00 93.25 109 ASP A N 1
ATOM 829 C CA . ASP A 1 109 ? -3.504 -1.746 3.864 1.00 93.25 109 ASP A CA 1
ATOM 830 C C . ASP A 1 109 ? -2.415 -1.321 4.861 1.00 93.25 109 ASP A C 1
ATOM 832 O O . ASP A 1 109 ? -2.668 -1.201 6.061 1.00 93.25 109 ASP A O 1
ATOM 836 N N . LEU A 1 110 ? -1.211 -1.024 4.364 1.00 90.94 110 LEU A N 1
ATOM 837 C CA . LEU A 1 110 ? -0.115 -0.478 5.159 1.00 90.94 110 LEU A CA 1
ATOM 838 C C . LEU A 1 110 ? -0.522 0.830 5.850 1.00 90.94 110 LEU A C 1
ATOM 840 O O . LEU A 1 110 ? -0.363 0.962 7.065 1.00 90.94 110 LEU A O 1
ATOM 844 N N . SER A 1 111 ? -1.06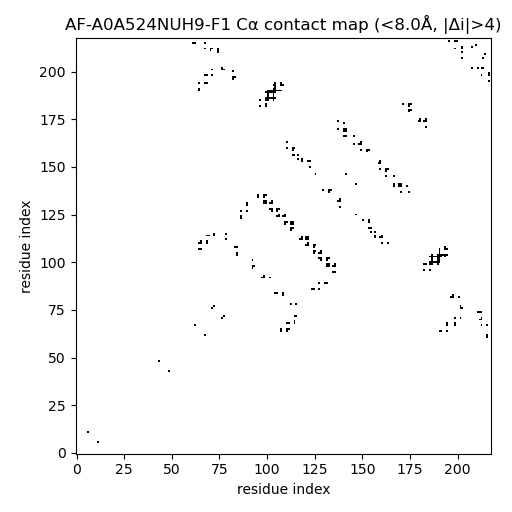6 1.789 5.094 1.00 85.50 111 SER A N 1
ATOM 845 C CA . SER A 1 111 ? -1.545 3.057 5.652 1.00 85.50 111 SER A CA 1
ATOM 846 C C . SER A 1 111 ? -2.670 2.850 6.668 1.00 85.50 111 SER A C 1
ATOM 848 O O . SER A 1 111 ? -2.673 3.509 7.707 1.00 85.50 111 SER A O 1
ATOM 850 N N . TYR A 1 112 ? -3.595 1.923 6.413 1.00 86.88 112 TYR A N 1
ATOM 851 C CA . TYR A 1 112 ? -4.689 1.599 7.327 1.00 86.88 112 TYR A CA 1
ATOM 852 C C . TYR A 1 112 ? -4.170 1.005 8.645 1.00 86.88 112 TYR A C 1
ATOM 854 O O . TYR A 1 112 ? -4.483 1.528 9.714 1.00 86.88 112 TYR A O 1
ATOM 862 N N . ALA A 1 113 ? -3.308 -0.015 8.595 1.00 89.25 113 ALA A N 1
ATOM 863 C CA . ALA A 1 113 ? -2.685 -0.592 9.789 1.00 89.25 113 ALA A CA 1
ATOM 864 C C . ALA A 1 113 ? -1.891 0.449 10.596 1.00 89.25 113 ALA A C 1
ATOM 866 O O . ALA A 1 113 ? -2.038 0.524 11.818 1.00 89.25 113 ALA A O 1
ATOM 867 N N . SER A 1 114 ? -1.097 1.280 9.915 1.00 84.88 114 SER A N 1
ATOM 868 C CA . SER A 1 114 ? -0.316 2.344 10.551 1.00 84.88 114 SER A CA 1
ATOM 869 C C . SER A 1 114 ? -1.215 3.348 11.272 1.00 84.88 114 SER A C 1
ATOM 871 O O . SER A 1 114 ? -0.987 3.659 12.442 1.00 84.88 114 SER A O 1
ATOM 873 N N . LEU A 1 115 ? -2.278 3.816 10.613 1.00 82.44 115 LEU A N 1
ATOM 874 C CA . LEU A 1 115 ? -3.211 4.779 11.192 1.00 82.44 115 LEU A CA 1
ATOM 875 C C . LEU A 1 115 ? -3.884 4.264 12.458 1.00 82.44 115 LEU A C 1
ATOM 877 O O . LEU A 1 115 ? -4.182 5.065 13.341 1.00 82.44 115 LEU A O 1
ATOM 881 N N . PHE A 1 116 ? -4.102 2.957 12.565 1.00 84.31 116 PHE A N 1
ATOM 882 C CA . PHE A 1 116 ? -4.707 2.306 13.725 1.00 84.31 116 PHE A CA 1
ATOM 883 C C . PHE A 1 116 ? -3.690 1.768 14.737 1.00 84.31 116 PHE A C 1
ATOM 885 O O . PHE A 1 116 ? -4.056 0.974 15.607 1.00 84.31 116 PHE A O 1
ATOM 892 N N . ASP A 1 117 ? -2.436 2.219 14.650 1.00 85.88 117 ASP A N 1
ATOM 893 C CA . ASP A 1 117 ? -1.375 1.892 15.604 1.00 85.88 117 ASP A CA 1
ATOM 894 C C . ASP A 1 117 ? -1.090 0.361 15.660 1.00 85.88 117 ASP A C 1
ATOM 896 O O . ASP A 1 117 ? -0.732 -0.199 16.697 1.00 85.88 117 ASP A O 1
ATOM 900 N N . GLN A 1 118 ? -1.268 -0.345 14.528 1.00 90.94 118 GLN A N 1
ATOM 901 C CA . GLN A 1 118 ? -1.082 -1.798 14.399 1.00 90.94 118 GLN A CA 1
ATOM 902 C C . GLN A 1 118 ? 0.330 -2.136 13.908 1.00 90.94 118 GLN A C 1
ATOM 904 O O . GLN A 1 118 ? 0.555 -2.437 12.732 1.00 90.94 118 GLN A O 1
ATOM 909 N N . ASN A 1 119 ? 1.305 -2.096 14.815 1.00 90.94 119 ASN A N 1
ATOM 910 C CA . ASN A 1 119 ? 2.734 -2.171 14.477 1.00 90.94 119 ASN A CA 1
ATOM 911 C C . ASN A 1 119 ? 3.125 -3.460 13.734 1.00 90.94 119 ASN A C 1
ATOM 913 O O . ASN A 1 119 ? 3.790 -3.401 12.704 1.00 90.94 119 ASN A O 1
ATOM 917 N N . GLN A 1 120 ? 2.684 -4.631 14.209 1.00 93.06 120 GLN A N 1
ATOM 918 C CA . GLN A 1 120 ? 3.026 -5.900 13.553 1.00 93.06 120 GLN A CA 1
ATOM 919 C C . GLN A 1 120 ? 2.393 -6.014 12.162 1.00 93.06 120 GLN A C 1
ATOM 921 O O . GLN A 1 120 ? 3.041 -6.478 11.227 1.00 93.06 120 GLN A O 1
ATOM 926 N N . ALA A 1 121 ? 1.139 -5.578 12.016 1.00 94.19 121 ALA A N 1
ATOM 927 C CA . ALA A 1 121 ? 0.474 -5.546 10.720 1.00 94.19 121 ALA A CA 1
ATOM 928 C C . ALA A 1 121 ? 1.214 -4.596 9.767 1.00 94.19 121 ALA A C 1
ATOM 930 O O . ALA A 1 121 ? 1.513 -4.974 8.640 1.00 94.19 121 ALA A O 1
ATOM 931 N N . THR A 1 122 ? 1.604 -3.417 10.252 1.00 90.81 122 THR A N 1
ATOM 932 C CA . THR A 1 122 ? 2.376 -2.419 9.497 1.00 90.81 122 THR A CA 1
ATOM 933 C C . THR A 1 122 ? 3.679 -3.017 8.956 1.00 90.81 122 THR A C 1
ATOM 935 O O . THR A 1 122 ? 3.921 -2.941 7.755 1.00 90.81 122 THR A O 1
ATOM 938 N N . LEU A 1 123 ? 4.470 -3.705 9.789 1.00 91.69 123 LEU A N 1
ATOM 939 C CA . LEU A 1 123 ? 5.688 -4.402 9.342 1.00 91.69 123 LEU A CA 1
ATOM 940 C C . LEU A 1 123 ? 5.394 -5.461 8.270 1.00 91.69 123 LEU A C 1
ATOM 942 O O . LEU A 1 123 ? 6.054 -5.503 7.232 1.00 91.69 123 LEU A O 1
ATOM 946 N N . ASN A 1 124 ? 4.357 -6.274 8.476 1.00 95.38 124 ASN A N 1
ATOM 947 C CA . ASN A 1 124 ? 3.975 -7.302 7.509 1.00 95.38 124 ASN A CA 1
ATOM 948 C C . ASN A 1 124 ? 3.586 -6.693 6.147 1.00 95.38 124 ASN A C 1
ATOM 950 O O . ASN A 1 124 ? 3.900 -7.268 5.102 1.00 95.38 124 ASN A O 1
ATOM 954 N N . TYR A 1 125 ? 2.904 -5.542 6.142 1.00 94.50 125 TYR A N 1
ATOM 955 C CA . TYR A 1 125 ? 2.500 -4.857 4.912 1.00 94.50 125 TYR A CA 1
ATOM 956 C C . TYR A 1 125 ? 3.641 -4.084 4.243 1.00 94.50 125 TYR A C 1
ATOM 958 O O . TYR A 1 125 ? 3.657 -4.012 3.014 1.00 94.50 125 TYR A O 1
ATOM 966 N N . ILE A 1 126 ? 4.633 -3.597 5.000 1.00 91.00 126 ILE A N 1
ATOM 967 C CA . ILE A 1 126 ? 5.897 -3.091 4.435 1.00 91.00 126 ILE A CA 1
ATOM 968 C C . ILE A 1 126 ? 6.556 -4.190 3.600 1.00 91.00 126 ILE A C 1
ATOM 970 O O . ILE A 1 126 ? 6.880 -3.974 2.431 1.00 91.00 126 ILE A O 1
ATOM 974 N N . ASP A 1 127 ? 6.695 -5.393 4.156 1.00 92.81 127 ASP A N 1
ATOM 975 C CA . ASP A 1 127 ? 7.311 -6.511 3.441 1.00 92.81 127 ASP A CA 1
ATOM 976 C C . ASP A 1 127 ? 6.479 -6.985 2.244 1.00 92.81 127 ASP A C 1
ATOM 978 O O . ASP A 1 127 ? 7.038 -7.298 1.188 1.00 92.81 127 ASP A O 1
ATOM 982 N N . ALA A 1 128 ? 5.148 -6.999 2.361 1.00 96.00 128 ALA A N 1
ATOM 983 C CA . ALA A 1 128 ? 4.268 -7.334 1.244 1.00 96.00 128 ALA A CA 1
ATOM 984 C C . ALA A 1 128 ? 4.393 -6.323 0.091 1.00 96.00 128 ALA A C 1
ATOM 986 O O . ALA A 1 128 ? 4.534 -6.724 -1.069 1.00 96.00 128 ALA A O 1
ATOM 987 N N . ALA A 1 129 ? 4.406 -5.022 0.398 1.00 93.12 129 ALA A N 1
ATOM 988 C CA . ALA A 1 129 ? 4.603 -3.964 -0.588 1.00 93.12 129 ALA A CA 1
ATOM 989 C C . ALA A 1 129 ? 5.995 -4.050 -1.236 1.00 93.12 129 ALA A C 1
ATOM 991 O O . ALA A 1 129 ? 6.098 -4.007 -2.464 1.00 93.12 129 ALA A O 1
ATOM 992 N N . LYS A 1 130 ? 7.053 -4.280 -0.443 1.00 91.44 130 LYS A N 1
ATOM 993 C CA . LYS A 1 130 ? 8.424 -4.494 -0.944 1.00 91.44 130 LYS A CA 1
ATOM 994 C C . LYS A 1 130 ? 8.497 -5.657 -1.927 1.00 91.44 130 LYS A C 1
ATOM 996 O O . LYS A 1 130 ? 9.069 -5.499 -2.999 1.00 91.44 130 LYS A O 1
ATOM 1001 N N . GLN A 1 131 ? 7.868 -6.795 -1.625 1.00 94.06 131 GLN A N 1
ATOM 1002 C CA . GLN A 1 131 ? 7.827 -7.940 -2.546 1.00 94.06 131 GLN A CA 1
ATOM 1003 C C . GLN A 1 131 ? 7.131 -7.603 -3.874 1.00 94.06 131 GLN A C 1
ATOM 1005 O O . GLN A 1 131 ? 7.550 -8.078 -4.934 1.00 94.06 131 GLN A O 1
ATOM 1010 N N . MET A 1 132 ? 6.065 -6.793 -3.847 1.00 95.81 132 MET A N 1
ATOM 1011 C CA . MET A 1 132 ? 5.406 -6.355 -5.081 1.00 95.81 132 MET A CA 1
ATOM 1012 C C . MET A 1 132 ? 6.289 -5.389 -5.879 1.00 95.81 132 MET A C 1
ATOM 1014 O O . MET A 1 132 ? 6.401 -5.556 -7.094 1.00 95.81 132 MET A O 1
ATOM 1018 N N . ALA A 1 133 ? 6.931 -4.424 -5.213 1.00 92.06 133 ALA A N 1
ATOM 1019 C CA . ALA A 1 133 ? 7.832 -3.444 -5.824 1.00 92.06 133 ALA A CA 1
ATOM 1020 C C . ALA A 1 133 ? 9.083 -4.098 -6.437 1.00 92.06 133 ALA A C 1
ATOM 1022 O O . ALA A 1 133 ? 9.424 -3.829 -7.590 1.00 92.06 133 ALA A O 1
ATOM 1023 N N . ASP A 1 134 ? 9.711 -5.024 -5.715 1.00 92.69 134 ASP A N 1
ATOM 1024 C CA . ASP A 1 134 ? 10.816 -5.848 -6.214 1.00 92.69 134 ASP A CA 1
ATOM 1025 C C . ASP A 1 134 ? 10.388 -6.644 -7.450 1.00 92.69 134 ASP A C 1
ATOM 1027 O O . ASP A 1 134 ? 10.993 -6.571 -8.517 1.00 92.69 134 ASP A O 1
ATOM 1031 N N . GLY A 1 135 ? 9.226 -7.296 -7.378 1.00 92.50 135 GLY A N 1
ATOM 1032 C CA . GLY A 1 135 ? 8.678 -8.044 -8.501 1.00 92.50 135 GLY A CA 1
ATOM 1033 C C . GLY A 1 135 ? 8.262 -7.204 -9.720 1.00 92.50 135 GLY A C 1
ATOM 1034 O O . GLY A 1 135 ? 7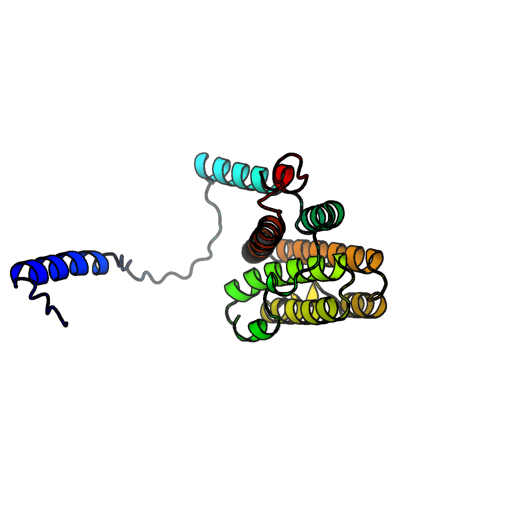.913 -7.801 -10.747 1.00 92.50 135 GLY A O 1
ATOM 1035 N N . LEU A 1 136 ? 8.265 -5.873 -9.607 1.00 92.44 136 LEU A N 1
ATOM 1036 C CA . LEU A 1 136 ? 8.059 -4.895 -10.679 1.00 92.44 136 LEU A CA 1
ATOM 1037 C C . LEU A 1 136 ? 9.372 -4.246 -11.149 1.00 92.44 136 LEU A C 1
ATOM 1039 O O . LEU A 1 136 ? 9.338 -3.501 -12.127 1.00 92.44 136 LEU A O 1
ATOM 1043 N N . ASN A 1 137 ? 10.502 -4.552 -10.502 1.00 90.00 137 ASN A N 1
ATOM 1044 C CA . ASN A 1 137 ? 11.807 -3.907 -10.676 1.00 90.00 137 ASN A CA 1
ATOM 1045 C C . ASN A 1 137 ? 11.774 -2.397 -10.395 1.00 90.00 137 ASN A C 1
ATOM 1047 O O . ASN A 1 137 ? 12.372 -1.612 -11.126 1.00 90.00 137 ASN A O 1
ATOM 1051 N N . ILE A 1 138 ? 11.036 -1.988 -9.361 1.00 88.31 138 ILE A N 1
ATOM 1052 C CA . ILE A 1 138 ? 10.920 -0.578 -8.947 1.00 88.31 138 ILE A CA 1
ATOM 1053 C C . ILE A 1 138 ? 11.378 -0.374 -7.503 1.00 88.31 138 ILE A C 1
ATOM 1055 O O . ILE A 1 138 ? 11.088 0.657 -6.904 1.00 88.31 138 ILE A O 1
ATOM 1059 N N . LEU A 1 139 ? 12.076 -1.364 -6.934 1.00 83.88 139 LEU A N 1
ATOM 1060 C CA . LEU A 1 139 ? 12.573 -1.299 -5.563 1.00 83.88 139 LEU A CA 1
ATOM 1061 C C . LEU A 1 139 ? 13.588 -0.166 -5.380 1.00 83.88 139 LEU A C 1
ATOM 1063 O O . LEU A 1 139 ? 13.630 0.407 -4.307 1.00 83.88 139 LEU A O 1
ATOM 1067 N N . ASP A 1 140 ? 14.309 0.237 -6.430 1.00 79.94 140 ASP A N 1
ATOM 1068 C CA . ASP A 1 140 ? 15.213 1.399 -6.399 1.00 79.94 140 ASP A CA 1
ATOM 1069 C C . ASP A 1 140 ? 14.492 2.720 -6.072 1.00 79.94 140 ASP A C 1
ATOM 1071 O O . ASP A 1 140 ? 15.125 3.687 -5.652 1.00 79.94 140 ASP A O 1
ATOM 1075 N N . ALA A 1 141 ? 13.164 2.772 -6.231 1.00 74.94 141 ALA A N 1
ATOM 1076 C CA . ALA A 1 141 ? 12.347 3.902 -5.794 1.00 74.94 141 ALA A CA 1
ATOM 1077 C C . ALA A 1 141 ? 12.118 3.936 -4.268 1.00 74.94 141 ALA A C 1
ATOM 1079 O O . ALA A 1 141 ? 11.605 4.925 -3.743 1.00 74.94 141 ALA A O 1
ATOM 1080 N N . ILE A 1 142 ? 12.466 2.850 -3.572 1.00 77.50 142 ILE A N 1
ATOM 1081 C CA . ILE A 1 142 ? 12.328 2.639 -2.132 1.00 77.50 142 ILE A CA 1
ATOM 1082 C C . ILE A 1 142 ? 13.717 2.282 -1.593 1.00 77.50 142 ILE A C 1
ATOM 1084 O O . ILE A 1 142 ? 14.110 1.116 -1.558 1.00 77.50 142 ILE A O 1
ATOM 1088 N N . ASP A 1 143 ? 14.485 3.291 -1.187 1.00 74.31 143 ASP A N 1
ATOM 1089 C CA . ASP A 1 143 ? 15.828 3.043 -0.669 1.00 74.31 143 ASP A CA 1
ATOM 1090 C C . ASP A 1 143 ? 15.811 2.261 0.663 1.00 74.31 143 ASP A C 1
ATOM 1092 O O . ASP A 1 143 ? 14.850 2.273 1.439 1.00 74.31 143 ASP A O 1
ATOM 1096 N N . GLU A 1 144 ? 16.903 1.542 0.934 1.00 77.25 144 GLU A N 1
ATOM 1097 C CA . GLU A 1 144 ? 17.060 0.747 2.160 1.00 77.25 144 GLU A CA 1
ATOM 1098 C C . GLU A 1 144 ? 16.943 1.625 3.419 1.00 77.25 144 GLU A C 1
ATOM 1100 O O . GLU A 1 144 ? 16.376 1.204 4.426 1.00 77.25 144 GLU A O 1
ATOM 1105 N N . ALA A 1 145 ? 17.383 2.885 3.332 1.00 83.38 145 ALA A N 1
ATOM 1106 C CA . ALA A 1 145 ? 17.270 3.859 4.412 1.00 83.38 145 ALA A CA 1
ATOM 1107 C C . ALA A 1 145 ? 15.808 4.159 4.785 1.00 83.38 145 ALA A C 1
ATOM 1109 O O . ALA A 1 145 ? 15.491 4.305 5.965 1.00 83.38 145 ALA A O 1
ATOM 1110 N N . THR A 1 146 ? 14.903 4.219 3.810 1.00 82.56 146 THR A N 1
ATOM 1111 C CA . THR A 1 146 ? 13.463 4.407 4.018 1.00 82.56 146 THR A CA 1
ATOM 1112 C C . THR A 1 146 ? 12.859 3.209 4.736 1.00 82.56 146 THR A C 1
ATOM 1114 O O . THR A 1 146 ? 12.088 3.387 5.678 1.00 82.56 146 THR A O 1
ATOM 1117 N N . VAL A 1 147 ? 13.255 1.990 4.358 1.00 80.31 147 VAL A N 1
ATOM 1118 C CA . VAL A 1 147 ? 12.820 0.763 5.045 1.00 80.31 147 VAL A CA 1
ATOM 1119 C C . VAL A 1 147 ? 13.295 0.763 6.499 1.00 80.31 147 VAL A C 1
ATOM 1121 O O . VAL A 1 147 ? 12.485 0.556 7.399 1.00 80.31 147 VAL A O 1
ATOM 1124 N N . THR A 1 148 ? 14.565 1.084 6.753 1.00 86.19 148 THR A N 1
ATOM 1125 C CA . THR A 1 148 ? 15.092 1.195 8.121 1.00 86.19 148 THR A CA 1
ATOM 1126 C C . THR A 1 148 ? 14.362 2.270 8.925 1.00 86.19 148 THR A C 1
ATOM 1128 O O . THR A 1 148 ? 13.976 2.024 10.065 1.00 86.19 148 THR A O 1
ATOM 1131 N N . ARG A 1 149 ? 14.088 3.440 8.333 1.00 86.69 149 ARG A N 1
ATOM 1132 C CA . ARG A 1 149 ? 13.301 4.500 8.986 1.00 86.69 149 ARG A CA 1
ATOM 1133 C C . ARG A 1 149 ? 11.901 4.011 9.365 1.00 86.69 149 ARG A C 1
ATOM 1135 O O . ARG A 1 149 ? 11.443 4.324 10.461 1.00 86.69 149 ARG A O 1
ATOM 1142 N N . LEU A 1 150 ? 11.231 3.247 8.499 1.00 83.56 150 LEU A N 1
ATOM 1143 C CA . LEU A 1 150 ? 9.922 2.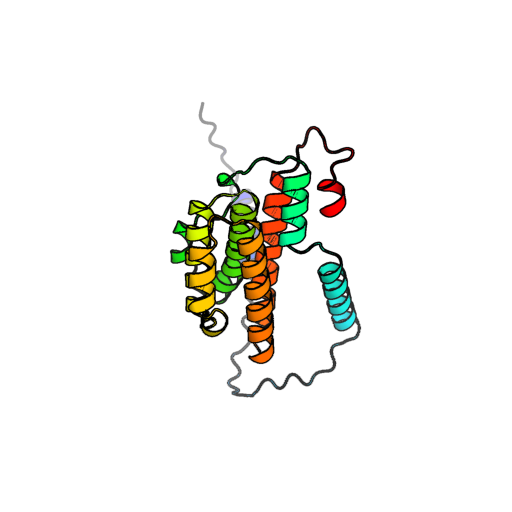656 8.806 1.00 83.56 150 LEU A CA 1
ATOM 1144 C C . LEU A 1 150 ? 10.001 1.654 9.969 1.00 83.56 150 LEU A C 1
ATOM 1146 O O . LEU A 1 150 ? 9.125 1.631 10.827 1.00 83.56 150 LEU A O 1
ATOM 1150 N N . GLU A 1 151 ? 11.051 0.841 10.037 1.00 82.81 151 GLU A N 1
ATOM 1151 C CA . GLU A 1 151 ? 11.231 -0.126 11.127 1.00 82.81 151 GLU A CA 1
ATOM 1152 C C . GLU A 1 151 ? 11.562 0.564 12.463 1.00 82.81 151 GLU A C 1
ATOM 1154 O O . GLU A 1 151 ? 10.993 0.227 13.503 1.00 82.81 151 GLU A O 1
ATOM 1159 N N . GLU A 1 152 ? 12.432 1.575 12.449 1.00 90.06 152 GLU A N 1
ATOM 1160 C CA . GLU A 1 152 ? 12.836 2.327 13.644 1.00 90.06 152 GLU A CA 1
ATOM 1161 C C . GLU A 1 152 ? 11.706 3.195 14.208 1.00 90.06 152 GLU A C 1
ATOM 1163 O O . GLU A 1 152 ? 11.571 3.341 15.426 1.00 90.06 152 GLU A O 1
ATOM 1168 N N . GLN A 1 153 ? 10.884 3.773 13.330 1.00 87.69 153 GLN A N 1
ATOM 1169 C CA . GLN A 1 153 ? 9.775 4.641 13.718 1.00 87.69 153 GLN A CA 1
ATOM 1170 C C . GLN A 1 153 ? 8.475 3.875 13.968 1.00 87.69 153 GLN A C 1
ATOM 1172 O O . GLN A 1 153 ? 7.454 4.511 14.193 1.00 87.69 153 GLN A O 1
ATOM 1177 N N . ILE A 1 154 ? 8.479 2.537 13.992 1.00 86.12 154 ILE A N 1
ATOM 1178 C CA . ILE A 1 154 ? 7.248 1.727 14.033 1.00 86.12 154 ILE A CA 1
ATOM 1179 C C . ILE A 1 154 ? 6.316 2.048 15.215 1.00 86.12 154 ILE A C 1
ATOM 1181 O O . ILE A 1 154 ? 5.111 1.857 15.123 1.00 86.12 154 ILE A O 1
ATOM 1185 N N . ASN A 1 155 ? 6.856 2.569 16.323 1.00 83.19 155 ASN A N 1
ATOM 1186 C CA . ASN A 1 155 ? 6.083 2.978 17.504 1.00 83.19 155 ASN A CA 1
ATOM 1187 C C . ASN A 1 155 ? 5.634 4.453 17.474 1.00 83.19 155 ASN A C 1
ATOM 1189 O O . ASN A 1 155 ? 5.029 4.936 18.430 1.00 83.19 155 ASN A O 1
ATOM 1193 N N . ASN A 1 156 ? 5.962 5.182 16.411 1.00 82.62 156 ASN A N 1
ATOM 1194 C CA . ASN A 1 156 ? 5.629 6.580 16.191 1.00 82.62 156 ASN A CA 1
ATOM 1195 C C . ASN A 1 156 ? 4.748 6.692 14.945 1.00 82.62 156 ASN A C 1
ATOM 1197 O O . ASN A 1 156 ? 5.233 6.862 13.826 1.00 82.62 156 ASN A O 1
ATOM 1201 N N . ARG A 1 157 ? 3.435 6.603 15.160 1.00 75.94 157 ARG A N 1
ATOM 1202 C CA . ARG A 1 157 ? 2.432 6.647 14.093 1.00 75.94 157 ARG A CA 1
ATOM 1203 C C . ARG A 1 157 ? 2.619 7.827 13.150 1.0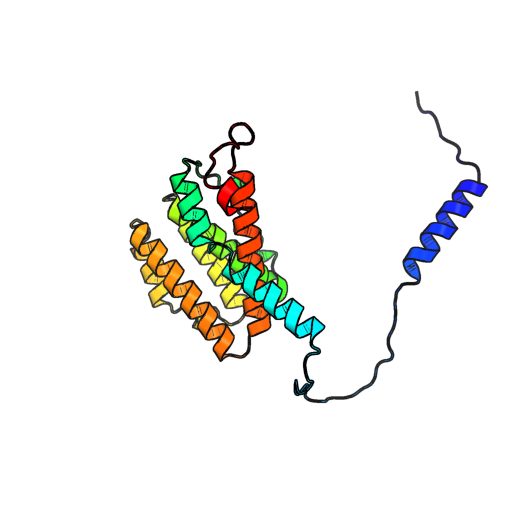0 75.94 157 ARG A C 1
ATOM 1205 O O . ARG A 1 157 ? 2.606 7.633 11.941 1.00 75.94 157 ARG A O 1
ATOM 1212 N N . ASP A 1 158 ? 2.758 9.030 13.695 1.00 70.50 158 ASP A N 1
ATOM 1213 C CA . ASP A 1 158 ? 2.781 10.243 12.879 1.00 70.50 158 ASP A CA 1
ATOM 1214 C C . ASP A 1 158 ? 4.035 10.244 11.983 1.00 70.50 158 ASP A C 1
ATOM 1216 O O . ASP A 1 158 ? 3.936 10.489 10.783 1.00 70.50 158 ASP A O 1
ATOM 1220 N N . ALA A 1 159 ? 5.184 9.807 12.515 1.00 77.12 159 ALA A N 1
ATOM 1221 C CA . ALA A 1 159 ? 6.391 9.615 11.712 1.00 77.12 159 ALA A CA 1
ATOM 1222 C C . ALA A 1 159 ? 6.238 8.515 10.645 1.00 77.12 159 ALA A C 1
ATOM 1224 O O . ALA A 1 159 ? 6.720 8.684 9.528 1.00 77.12 159 ALA A O 1
ATOM 1225 N N . ILE A 1 160 ? 5.567 7.399 10.950 1.00 79.31 160 ILE A N 1
ATOM 1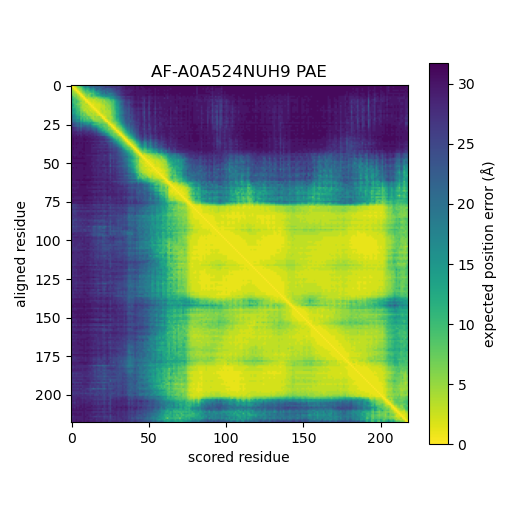226 C CA . ILE A 1 160 ? 5.318 6.333 9.965 1.00 79.31 160 ILE A CA 1
ATOM 1227 C C . ILE A 1 160 ? 4.436 6.830 8.825 1.00 79.31 160 ILE A C 1
ATOM 1229 O O . ILE A 1 160 ? 4.740 6.560 7.665 1.00 79.31 160 ILE A O 1
ATOM 1233 N N . ILE A 1 161 ? 3.371 7.566 9.136 1.00 71.75 161 ILE A N 1
ATOM 1234 C CA . ILE A 1 161 ? 2.480 8.146 8.128 1.00 71.75 161 ILE A CA 1
ATOM 1235 C C . ILE A 1 161 ? 3.262 9.075 7.198 1.00 71.75 161 ILE A C 1
ATOM 1237 O O . ILE A 1 161 ? 3.110 8.980 5.977 1.00 71.75 161 ILE A O 1
ATOM 1241 N N . ASP A 1 162 ? 4.126 9.922 7.756 1.00 73.62 162 ASP A N 1
ATOM 1242 C CA . ASP A 1 162 ? 4.967 10.826 6.973 1.00 73.62 162 ASP A CA 1
ATOM 1243 C C . ASP A 1 162 ? 5.914 10.049 6.049 1.00 73.62 162 ASP A C 1
ATOM 1245 O O . ASP A 1 162 ? 5.981 10.336 4.851 1.00 73.62 162 ASP A O 1
ATOM 1249 N N . ILE A 1 163 ? 6.589 9.014 6.565 1.00 79.50 163 ILE A N 1
ATOM 1250 C CA . ILE A 1 163 ? 7.516 8.196 5.769 1.00 79.50 163 ILE A CA 1
ATOM 1251 C C . ILE A 1 163 ? 6.772 7.432 4.665 1.00 79.50 163 ILE A C 1
ATOM 1253 O O . ILE A 1 163 ? 7.236 7.405 3.525 1.00 79.50 163 ILE A O 1
ATOM 1257 N N . ILE A 1 164 ? 5.610 6.836 4.956 1.00 78.94 164 ILE A N 1
ATOM 1258 C CA . ILE A 1 164 ? 4.787 6.154 3.943 1.00 78.94 164 ILE A CA 1
ATOM 1259 C C . ILE A 1 164 ? 4.381 7.143 2.845 1.00 78.94 164 ILE A C 1
ATOM 1261 O O . ILE A 1 164 ? 4.502 6.832 1.660 1.00 78.94 164 ILE A O 1
ATOM 1265 N N . SER A 1 165 ? 3.940 8.342 3.225 1.00 73.81 165 SER A N 1
ATOM 1266 C CA . SER A 1 165 ? 3.511 9.382 2.283 1.00 73.81 165 SER A CA 1
ATOM 1267 C C . SER A 1 165 ? 4.652 9.821 1.367 1.00 73.81 165 SER A C 1
ATOM 1269 O O . SER A 1 165 ? 4.493 9.835 0.145 1.00 73.81 165 SER A O 1
ATOM 1271 N N . GLU A 1 166 ? 5.819 10.108 1.951 1.00 78.25 166 GLU A N 1
ATOM 1272 C CA . GLU A 1 166 ? 7.055 10.430 1.232 1.00 78.25 166 GLU A CA 1
ATOM 1273 C C . GLU A 1 166 ? 7.415 9.307 0.244 1.00 78.25 166 GLU A C 1
ATOM 1275 O O . GLU A 1 166 ? 7.625 9.556 -0.945 1.00 78.25 166 GLU A O 1
ATOM 1280 N N . THR A 1 167 ? 7.381 8.055 0.704 1.00 81.88 167 THR A N 1
ATOM 1281 C CA . THR A 1 167 ? 7.711 6.872 -0.107 1.00 81.88 167 THR A CA 1
ATOM 1282 C C . THR A 1 167 ? 6.771 6.713 -1.298 1.00 81.88 167 THR A C 1
ATOM 1284 O O . THR A 1 167 ? 7.224 6.458 -2.417 1.00 81.88 167 THR A O 1
ATOM 1287 N N . LEU A 1 168 ? 5.461 6.883 -1.096 1.00 77.62 168 LEU A N 1
ATOM 1288 C CA . LEU A 1 168 ? 4.465 6.777 -2.166 1.00 77.62 168 LEU A CA 1
ATOM 1289 C C . LEU A 1 168 ? 4.618 7.897 -3.203 1.00 77.62 168 LEU A C 1
ATOM 1291 O O . LEU A 1 168 ? 4.497 7.638 -4.406 1.00 77.62 168 LEU A O 1
ATOM 1295 N N . MET A 1 169 ? 4.918 9.123 -2.766 1.00 76.50 169 MET A N 1
ATOM 1296 C CA . MET A 1 169 ? 5.175 10.256 -3.663 1.00 76.50 169 MET A CA 1
ATOM 1297 C C . MET A 1 169 ? 6.459 10.061 -4.476 1.00 76.50 169 MET A C 1
ATOM 1299 O O . MET A 1 169 ? 6.451 10.268 -5.696 1.00 76.50 169 MET A O 1
ATOM 1303 N N . ASN A 1 170 ? 7.534 9.607 -3.830 1.00 79.25 170 ASN A N 1
ATOM 1304 C CA . ASN A 1 170 ? 8.810 9.315 -4.483 1.00 79.25 170 ASN A CA 1
ATOM 1305 C C . ASN A 1 170 ? 8.660 8.165 -5.486 1.00 79.25 170 ASN A C 1
ATOM 1307 O O . ASN A 1 170 ? 9.054 8.302 -6.643 1.00 79.25 170 ASN A O 1
ATOM 1311 N N . SER A 1 171 ? 7.975 7.086 -5.095 1.00 81.50 171 SER A N 1
ATOM 1312 C CA . SER A 1 171 ? 7.683 5.944 -5.971 1.00 81.50 171 SER A CA 1
ATOM 1313 C C . SER A 1 171 ? 6.850 6.347 -7.187 1.00 81.50 171 SER A C 1
ATOM 1315 O O . SER A 1 171 ? 7.146 5.952 -8.314 1.00 81.50 171 SER A O 1
ATOM 1317 N N . SER A 1 172 ? 5.830 7.185 -6.991 1.00 77.19 172 SER A N 1
ATOM 1318 C CA . SER A 1 172 ? 5.003 7.700 -8.091 1.00 77.19 172 SER A CA 1
ATOM 1319 C C . SER A 1 172 ? 5.808 8.568 -9.061 1.00 77.19 172 SER A C 1
ATOM 1321 O O . SER A 1 172 ? 5.621 8.477 -10.277 1.00 77.19 172 SER A O 1
ATOM 1323 N N . SER A 1 173 ? 6.718 9.390 -8.533 1.00 80.12 173 SER A N 1
ATOM 1324 C CA . SER A 1 173 ? 7.599 10.244 -9.337 1.00 80.12 173 SER A CA 1
ATOM 1325 C C . SER A 1 173 ? 8.595 9.407 -10.137 1.00 80.12 173 SER A C 1
ATOM 1327 O O . SER A 1 173 ? 8.694 9.580 -11.350 1.00 80.12 173 SER A O 1
ATOM 1329 N N . PHE A 1 174 ? 9.221 8.413 -9.501 1.00 86.06 174 PHE A N 1
ATOM 1330 C CA . PHE A 1 174 ? 10.120 7.463 -10.151 1.00 86.06 174 PHE A CA 1
ATOM 1331 C C . PHE A 1 174 ? 9.443 6.734 -11.318 1.00 86.06 174 PHE A C 1
ATOM 1333 O O . PHE A 1 174 ? 9.995 6.665 -12.415 1.00 86.06 174 PHE A O 1
ATOM 1340 N N . LEU A 1 175 ? 8.224 6.218 -11.122 1.00 87.62 175 LEU A N 1
ATOM 1341 C CA . LEU A 1 175 ? 7.494 5.520 -12.186 1.00 87.62 175 LEU A CA 1
ATOM 1342 C C . LEU A 1 175 ? 7.213 6.438 -13.378 1.00 87.62 175 LEU A C 1
ATOM 1344 O O . LEU A 1 175 ? 7.308 6.006 -14.524 1.00 87.62 175 LEU A O 1
ATOM 1348 N N . LYS A 1 176 ? 6.883 7.704 -13.118 1.00 82.88 176 LYS A N 1
ATOM 1349 C CA . LYS A 1 176 ? 6.650 8.695 -14.168 1.00 82.88 176 LYS A CA 1
ATOM 1350 C C . LYS A 1 176 ? 7.934 9.024 -14.933 1.00 82.88 176 LYS A C 1
ATOM 1352 O O . LYS A 1 176 ? 7.915 9.058 -16.156 1.00 82.88 176 LYS A O 1
ATOM 1357 N N . GLU A 1 177 ? 9.043 9.242 -14.235 1.00 87.56 177 GLU A N 1
ATOM 1358 C CA . GLU A 1 177 ? 10.341 9.555 -14.852 1.00 87.56 177 GLU A CA 1
ATOM 1359 C C . GLU A 1 177 ? 10.889 8.397 -15.699 1.00 87.56 177 GLU A C 1
ATOM 1361 O O . GLU A 1 177 ? 11.572 8.623 -16.696 1.00 87.56 177 GLU A O 1
ATOM 1366 N N . ASN A 1 178 ? 10.526 7.159 -15.354 1.00 88.00 178 ASN A N 1
ATOM 1367 C CA . ASN A 1 178 ? 10.921 5.952 -16.077 1.00 88.00 178 ASN A CA 1
ATOM 1368 C C . ASN A 1 178 ? 9.915 5.510 -17.162 1.00 88.00 178 ASN A C 1
ATOM 1370 O O . ASN A 1 178 ? 10.012 4.388 -17.656 1.00 88.00 178 ASN A O 1
ATOM 1374 N N . ASN A 1 179 ? 8.963 6.366 -17.565 1.00 90.75 179 ASN A N 1
ATOM 1375 C CA . ASN A 1 179 ? 7.919 6.057 -18.562 1.00 90.75 179 ASN A CA 1
ATOM 1376 C C . ASN A 1 179 ? 7.092 4.797 -18.210 1.00 90.75 179 ASN A C 1
ATOM 1378 O O . ASN A 1 179 ? 6.712 3.994 -19.068 1.00 90.75 179 ASN A O 1
ATOM 1382 N N . MET A 1 180 ? 6.853 4.583 -16.912 1.00 91.06 180 MET A N 1
ATOM 1383 C CA . MET A 1 180 ? 6.041 3.492 -16.367 1.00 91.06 180 MET A CA 1
ATOM 1384 C C . MET A 1 180 ? 4.638 3.983 -15.975 1.00 91.06 180 MET A C 1
ATOM 1386 O O . MET A 1 180 ? 4.044 3.479 -15.017 1.00 91.06 180 MET A O 1
ATOM 1390 N N . GLU A 1 181 ? 4.066 4.947 -16.703 1.00 88.50 181 GLU A N 1
ATOM 1391 C CA . GLU A 1 181 ? 2.778 5.573 -16.366 1.00 88.50 181 GLU A CA 1
ATOM 1392 C C . GLU A 1 181 ? 1.626 4.564 -16.351 1.00 88.50 181 GLU A C 1
ATOM 1394 O O . GLU A 1 181 ? 0.709 4.676 -15.535 1.00 88.50 181 GLU A O 1
ATOM 1399 N N . GLY A 1 182 ? 1.683 3.542 -17.210 1.00 90.00 182 GLY A N 1
ATOM 1400 C CA . GLY A 1 182 ? 0.724 2.437 -17.189 1.00 90.00 182 GLY A CA 1
ATOM 1401 C C . GLY A 1 182 ? 0.770 1.653 -15.873 1.00 90.00 182 GLY A C 1
ATOM 1402 O O . GLY A 1 182 ? -0.272 1.378 -15.281 1.00 90.00 182 GLY A O 1
ATOM 1403 N N . THR A 1 183 ? 1.969 1.344 -15.374 1.00 91.62 183 THR A N 1
ATOM 1404 C CA . THR A 1 183 ? 2.166 0.669 -14.081 1.00 91.62 183 THR A CA 1
ATOM 1405 C C . THR A 1 183 ? 1.718 1.559 -12.928 1.00 91.62 183 THR A C 1
ATOM 1407 O O . THR A 1 183 ? 0.962 1.097 -12.075 1.00 91.62 183 THR A O 1
ATOM 1410 N N . ALA A 1 184 ? 2.104 2.840 -12.941 1.00 88.00 184 ALA A N 1
ATOM 1411 C CA . ALA A 1 184 ? 1.667 3.825 -11.952 1.00 88.00 184 ALA A CA 1
ATOM 1412 C C . ALA A 1 184 ? 0.137 3.927 -11.889 1.00 88.00 184 ALA A C 1
ATOM 1414 O O . ALA A 1 184 ? -0.442 3.907 -10.807 1.00 88.00 184 ALA A O 1
ATOM 1415 N N . SER A 1 185 ? -0.528 3.940 -13.047 1.00 88.81 185 SER A N 1
ATOM 1416 C CA . SER A 1 185 ? -1.991 3.973 -13.131 1.00 88.81 185 SER A CA 1
ATOM 1417 C C . SER A 1 185 ? -2.631 2.727 -12.513 1.00 88.81 185 SER A C 1
ATOM 1419 O O . SER A 1 185 ? -3.629 2.834 -11.809 1.00 88.81 185 SER A O 1
ATOM 1421 N N . VAL A 1 186 ? -2.063 1.539 -12.741 1.00 93.62 186 VAL A N 1
ATOM 1422 C CA . VAL A 1 186 ? -2.589 0.291 -12.161 1.00 93.62 186 VAL A CA 1
ATOM 1423 C C . VAL A 1 186 ? -2.380 0.237 -10.646 1.00 93.62 186 VAL A C 1
ATOM 1425 O O . VAL A 1 186 ? -3.299 -0.173 -9.939 1.00 93.62 186 VAL A O 1
ATOM 1428 N N . ILE A 1 187 ? -1.214 0.665 -10.147 1.00 90.69 187 ILE A N 1
ATOM 1429 C CA . ILE A 1 187 ? -0.947 0.792 -8.702 1.00 90.69 187 ILE A CA 1
ATOM 1430 C C . ILE A 1 187 ? -1.988 1.703 -8.069 1.00 90.69 187 ILE A C 1
ATOM 1432 O O . ILE A 1 187 ? -2.640 1.349 -7.091 1.00 90.69 187 ILE A O 1
ATOM 1436 N N . LEU A 1 188 ? -2.199 2.856 -8.683 1.00 85.56 188 LEU A N 1
ATOM 1437 C CA . LEU A 1 188 ? -3.125 3.851 -8.193 1.00 85.56 188 LEU A CA 1
ATOM 1438 C C . LEU A 1 188 ? -4.575 3.354 -8.158 1.00 85.56 188 LEU A C 1
ATOM 1440 O O . LEU A 1 188 ? -5.266 3.546 -7.162 1.00 85.56 188 LEU A O 1
ATOM 1444 N N . VAL A 1 189 ? -5.017 2.658 -9.209 1.00 88.88 189 VAL A N 1
ATOM 1445 C CA . VAL A 1 189 ? -6.331 1.998 -9.238 1.00 88.88 189 VAL A CA 1
ATOM 1446 C C . VAL A 1 189 ? -6.450 0.955 -8.126 1.00 88.88 189 VAL A C 1
ATOM 1448 O O . VAL A 1 189 ? -7.498 0.875 -7.494 1.00 88.88 189 VAL A O 1
ATOM 1451 N N . GLY A 1 190 ? -5.396 0.179 -7.865 1.00 91.25 190 GLY A N 1
ATOM 1452 C CA . GLY A 1 190 ? -5.378 -0.807 -6.785 1.00 91.25 190 GLY A CA 1
ATOM 1453 C C . GLY A 1 190 ? -5.580 -0.173 -5.414 1.00 91.25 190 GLY A C 1
ATOM 1454 O O . GLY A 1 190 ? -6.454 -0.603 -4.669 1.00 91.25 190 GLY A O 1
ATOM 1455 N N . GLY A 1 191 ? -4.833 0.892 -5.116 1.00 85.62 191 GLY A N 1
ATOM 1456 C CA . GLY A 1 191 ? -4.985 1.598 -3.844 1.00 85.62 191 GLY A CA 1
ATOM 1457 C C . GLY A 1 191 ? -6.334 2.297 -3.711 1.00 85.62 191 GLY A C 1
ATOM 1458 O O . GLY A 1 191 ? -6.928 2.325 -2.637 1.00 85.62 191 GLY A O 1
ATOM 1459 N N . TRP A 1 192 ? -6.873 2.803 -4.819 1.00 83.75 192 TRP A N 1
ATOM 1460 C CA . TRP A 1 192 ? -8.180 3.440 -4.801 1.00 83.75 192 TRP A CA 1
ATOM 1461 C C . TRP A 1 192 ? -9.327 2.443 -4.578 1.00 83.75 192 TRP A C 1
ATOM 1463 O O . TRP A 1 192 ? -10.216 2.708 -3.771 1.00 83.75 192 TRP A O 1
ATOM 1473 N N . ILE A 1 193 ? -9.288 1.275 -5.231 1.00 89.06 193 ILE A N 1
ATOM 1474 C CA . ILE A 1 193 ? -10.266 0.198 -5.007 1.00 89.06 193 ILE A CA 1
ATOM 1475 C C . ILE A 1 193 ? -10.211 -0.290 -3.556 1.00 89.06 193 ILE A C 1
ATOM 1477 O O . ILE A 1 193 ? -11.266 -0.438 -2.943 1.00 89.06 193 ILE A O 1
ATOM 1481 N N . GLU A 1 194 ? -9.014 -0.495 -3.003 1.00 90.56 194 GLU A N 1
ATOM 1482 C CA . GLU A 1 194 ? -8.864 -0.949 -1.616 1.00 90.56 194 GLU A CA 1
ATOM 1483 C C . GLU A 1 194 ? -9.370 0.094 -0.619 1.00 90.56 194 GLU A C 1
ATOM 1485 O O . GLU A 1 194 ? -10.126 -0.224 0.295 1.00 90.56 194 GLU A O 1
ATOM 1490 N N . GLY A 1 195 ? -9.028 1.368 -0.834 1.00 81.50 195 GLY A N 1
ATOM 1491 C CA . GLY A 1 195 ? -9.482 2.458 0.026 1.00 81.50 195 GLY A CA 1
ATOM 1492 C C . GLY A 1 195 ? -11.005 2.576 0.048 1.00 81.50 195 GLY A C 1
ATOM 1493 O O . GLY A 1 195 ? -11.593 2.729 1.117 1.00 81.50 195 GLY A O 1
ATOM 1494 N N . LEU A 1 196 ? -11.655 2.442 -1.114 1.00 82.25 196 LEU A N 1
ATOM 1495 C CA . LEU A 1 196 ? -13.117 2.402 -1.209 1.00 82.25 196 LEU A CA 1
ATOM 1496 C C . LEU A 1 196 ? -13.706 1.160 -0.535 1.00 82.25 196 LEU A C 1
ATOM 1498 O O . LEU A 1 196 ? -14.716 1.270 0.161 1.00 82.25 196 LEU A O 1
ATOM 1502 N N . TYR A 1 197 ? -13.094 -0.009 -0.724 1.00 87.94 197 TYR A N 1
ATOM 1503 C CA . TYR A 1 197 ? -13.528 -1.250 -0.088 1.00 87.94 197 TYR A CA 1
ATOM 1504 C C . TYR A 1 197 ? -13.491 -1.130 1.440 1.00 87.94 197 TYR A C 1
ATOM 1506 O O . TYR A 1 197 ? -14.516 -1.337 2.088 1.00 87.94 197 TYR A O 1
ATOM 1514 N N . ILE A 1 198 ? -12.366 -0.701 2.013 1.00 83.81 198 ILE A N 1
ATOM 1515 C CA . ILE A 1 198 ? -12.228 -0.495 3.459 1.00 83.81 198 ILE A CA 1
ATOM 1516 C C . ILE A 1 198 ? -13.223 0.566 3.943 1.00 83.81 198 ILE A C 1
ATOM 1518 O O . ILE A 1 198 ? -13.969 0.322 4.889 1.00 83.81 198 ILE A O 1
ATOM 1522 N N . ALA A 1 199 ? -13.289 1.724 3.279 1.00 79.12 199 ALA A N 1
ATOM 1523 C CA . ALA A 1 199 ? -14.165 2.818 3.692 1.00 79.12 199 ALA A CA 1
ATOM 1524 C C . ALA A 1 199 ? -15.640 2.404 3.719 1.00 79.12 199 ALA A C 1
ATOM 1526 O O . ALA A 1 199 ? -16.325 2.661 4.704 1.00 79.12 199 ALA A O 1
ATOM 1527 N N . THR A 1 200 ? -16.123 1.733 2.672 1.00 81.38 200 THR A N 1
ATOM 1528 C CA . THR A 1 200 ? -17.525 1.293 2.580 1.00 81.38 200 THR A CA 1
ATOM 1529 C C . THR A 1 200 ? -17.874 0.205 3.591 1.00 81.38 200 THR A C 1
ATOM 1531 O O . THR A 1 200 ? -18.983 0.220 4.112 1.00 81.38 200 THR A O 1
ATOM 1534 N N . ASN A 1 201 ? -16.940 -0.691 3.922 1.00 84.50 201 ASN A N 1
ATOM 1535 C CA . ASN A 1 201 ? -17.162 -1.733 4.931 1.00 84.50 201 ASN A CA 1
ATOM 1536 C C . ASN A 1 201 ? -17.053 -1.224 6.378 1.00 84.50 201 ASN A C 1
ATOM 1538 O O . ASN A 1 201 ? -17.492 -1.911 7.297 1.00 84.50 201 ASN A O 1
ATOM 1542 N N . LEU A 1 202 ? -16.468 -0.043 6.594 1.00 78.94 202 LEU A N 1
ATOM 1543 C CA . LEU A 1 202 ? -16.379 0.592 7.912 1.00 78.94 202 LEU A CA 1
ATOM 1544 C C . LEU A 1 202 ? -17.526 1.569 8.196 1.00 78.94 202 LEU A C 1
ATOM 1546 O O . LEU A 1 202 ? -17.634 2.071 9.315 1.00 78.94 202 LEU A O 1
ATOM 1550 N N . VAL A 1 203 ? -18.380 1.856 7.212 1.00 76.19 203 VAL A N 1
ATOM 1551 C CA . VAL A 1 203 ? -19.592 2.648 7.430 1.00 76.19 203 VAL A CA 1
ATOM 1552 C C . VAL A 1 203 ? -20.599 1.821 8.232 1.00 76.19 203 VAL A C 1
ATOM 1554 O O . VAL A 1 203 ? -20.973 0.723 7.832 1.00 76.19 203 VAL A O 1
ATOM 1557 N N . ASP A 1 204 ? -21.079 2.376 9.346 1.00 70.38 204 ASP A N 1
ATOM 1558 C CA . ASP A 1 204 ? -22.207 1.801 10.081 1.00 70.38 204 ASP A CA 1
ATOM 1559 C C . ASP A 1 204 ? -23.501 2.004 9.283 1.00 70.38 204 ASP A C 1
ATOM 1561 O O . ASP A 1 204 ? -24.017 3.120 9.168 1.00 70.38 204 ASP A O 1
ATOM 1565 N N . GLU A 1 205 ? -24.038 0.908 8.746 1.00 66.62 205 GLU A N 1
ATOM 1566 C CA . GLU A 1 205 ? -25.293 0.886 7.986 1.00 66.62 205 GLU A CA 1
ATOM 1567 C C . GLU A 1 205 ? -26.485 1.447 8.779 1.00 66.62 205 GLU A C 1
ATOM 1569 O O . GLU A 1 205 ? -27.459 1.916 8.186 1.00 66.62 205 GLU A O 1
ATOM 1574 N N . ASN A 1 206 ? -26.418 1.436 10.114 1.00 63.62 206 ASN A N 1
ATOM 1575 C CA . ASN A 1 206 ? -27.486 1.931 10.981 1.00 63.62 206 ASN A CA 1
ATOM 1576 C C . ASN A 1 206 ? -27.378 3.432 11.276 1.00 63.62 206 ASN A C 1
ATOM 1578 O O . ASN A 1 206 ? -28.311 4.002 11.844 1.00 63.62 206 ASN A O 1
ATOM 1582 N N . ASN A 1 207 ? -26.266 4.077 10.907 1.00 64.00 207 ASN A N 1
ATOM 1583 C CA . ASN A 1 207 ? -25.988 5.473 11.232 1.00 64.00 207 ASN A CA 1
ATOM 1584 C C . ASN A 1 207 ? -25.361 6.221 10.042 1.00 64.00 207 ASN A C 1
ATOM 1586 O O . ASN A 1 207 ? -24.253 6.756 10.104 1.00 64.00 207 ASN A O 1
ATOM 1590 N N . LEU A 1 208 ? -26.093 6.225 8.924 1.00 67.25 208 LEU A N 1
ATOM 1591 C CA . LEU A 1 208 ? -25.675 6.858 7.670 1.00 67.25 208 LEU A CA 1
ATOM 1592 C C . LEU A 1 208 ? -25.838 8.389 7.686 1.00 67.25 208 LEU A C 1
ATOM 1594 O O . LEU A 1 208 ? -25.062 9.098 7.043 1.00 67.25 208 LEU A O 1
ATOM 1598 N N . GLU A 1 209 ? -26.832 8.915 8.409 1.00 56.19 209 GLU A N 1
ATOM 1599 C CA . GLU A 1 209 ? -27.094 10.357 8.479 1.00 56.19 209 GLU A CA 1
ATOM 1600 C C . GLU A 1 209 ? -26.005 11.083 9.288 1.00 56.19 209 GLU A C 1
ATOM 1602 O O . GLU A 1 209 ? -25.815 10.836 10.475 1.00 56.19 209 GLU A O 1
ATOM 1607 N N . GLY A 1 210 ? -25.285 12.009 8.643 1.00 57.28 210 GLY A N 1
ATOM 1608 C CA . GLY A 1 210 ? -24.215 12.794 9.276 1.00 57.28 210 GLY A CA 1
ATOM 1609 C C . GLY A 1 210 ? -22.865 12.074 9.384 1.00 57.28 210 GLY A C 1
ATOM 1610 O O . GLY A 1 210 ? -21.931 12.602 9.995 1.00 57.28 210 GLY A O 1
ATOM 1611 N N . SER A 1 211 ? -22.730 10.887 8.781 1.00 60.50 211 SER A N 1
ATOM 1612 C CA . SER A 1 211 ? -21.444 10.203 8.680 1.00 60.50 211 SER A CA 1
ATOM 1613 C C . SER A 1 211 ? -20.517 10.954 7.721 1.00 60.50 211 SER A C 1
ATOM 1615 O O . SER A 1 211 ? -20.716 10.960 6.505 1.00 60.50 211 SER A O 1
ATOM 1617 N N . LYS A 1 212 ? -19.443 11.540 8.267 1.00 62.12 212 LYS A N 1
ATOM 1618 C CA . LYS A 1 212 ? -18.378 12.201 7.486 1.00 62.12 212 LYS A CA 1
ATOM 1619 C C . LYS A 1 212 ? -17.722 11.275 6.456 1.00 62.12 212 LYS A C 1
ATOM 1621 O O . LYS A 1 212 ? -17.099 11.756 5.515 1.00 62.12 212 LYS A O 1
ATOM 1626 N N . LEU A 1 213 ? -17.838 9.959 6.647 1.00 59.78 213 LEU A N 1
ATOM 1627 C CA . LEU A 1 213 ? -17.377 8.956 5.692 1.00 59.78 213 LEU A CA 1
ATOM 1628 C C . LEU A 1 213 ? -18.308 8.843 4.495 1.00 59.78 213 LEU A C 1
ATOM 1630 O O . LEU A 1 213 ? -17.838 8.855 3.362 1.00 59.78 213 LEU A O 1
ATOM 1634 N N . VAL A 1 214 ? -19.619 8.810 4.733 1.00 62.03 214 VAL A N 1
ATOM 1635 C CA . VAL A 1 214 ? -20.622 8.776 3.660 1.00 62.03 214 VAL A CA 1
ATOM 1636 C C . VAL A 1 214 ? -20.541 10.048 2.810 1.00 62.03 214 VAL A C 1
ATOM 1638 O O . VAL A 1 214 ? -20.544 9.953 1.589 1.00 62.03 214 VAL A O 1
ATOM 1641 N N . GLU A 1 215 ? -20.340 11.219 3.425 1.00 61.19 215 GLU A N 1
ATOM 1642 C CA . GLU A 1 215 ? -20.128 12.497 2.713 1.00 61.19 215 GLU A CA 1
ATOM 1643 C C . GLU A 1 215 ? -18.836 12.561 1.878 1.00 61.19 215 GLU A C 1
ATOM 1645 O O . GLU A 1 215 ? -18.652 13.499 1.102 1.00 61.19 215 GLU A O 1
ATOM 1650 N N . ARG A 1 216 ? -17.902 11.619 2.065 1.00 59.72 216 ARG A N 1
ATOM 1651 C CA . ARG A 1 216 ? -16.640 11.570 1.312 1.00 59.72 216 ARG A CA 1
ATOM 1652 C C . ARG A 1 216 ? -16.522 10.420 0.330 1.00 59.72 216 ARG A C 1
ATOM 1654 O O . ARG A 1 216 ? -15.715 10.522 -0.590 1.00 59.72 216 ARG A O 1
ATOM 1661 N N . ILE A 1 217 ? -17.309 9.366 0.512 1.00 59.84 217 ILE 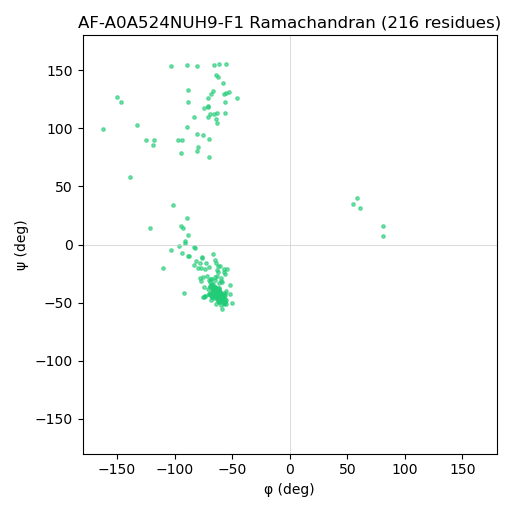A N 1
ATOM 1662 C CA . ILE A 1 217 ? -17.451 8.281 -0.462 1.00 59.84 217 ILE A CA 1
ATOM 1663 C C . ILE A 1 217 ? -18.329 8.728 -1.652 1.00 59.84 217 ILE A C 1
ATOM 1665 O O . ILE A 1 217 ? -18.137 8.213 -2.755 1.00 59.84 217 ILE A O 1
ATOM 1669 N N . VAL A 1 218 ? -19.264 9.671 -1.441 1.00 44.03 218 VAL A N 1
ATOM 1670 C CA . VAL A 1 218 ? -20.258 10.157 -2.427 1.00 44.03 218 VAL A CA 1
ATOM 1671 C C . VAL A 1 218 ? -19.907 11.532 -2.992 1.00 44.03 218 VAL A C 1
ATOM 1673 O O . VAL A 1 218 ? -19.517 12.419 -2.201 1.00 44.03 218 VAL A O 1
#